Protein AF-A0A6I9NSB2-F1 (afdb_monomer_lite)

Radius of gyration: 27.46 Å; chains: 1; bounding box: 74×62×80 Å

Foldseek 3Di:
DPLDDPPWDWQDKPLHRCVVDDPLLVVVVVVVCVVVPDDIDTDTDDDQKDKFWQFADLQGSAWDWDDAAFIFTFKGFPPGSCSNSRNDGGWTFQDKPNHGCNNPGPLLVVLSQQLLHPHNDHPDPPPTDIDGLDPVSVVVVVVPPDDPPPPPDDDPPVPSPVSSVVCNVVSVVPPRDSTMMTITGDPFDKDWDKDWDQDPVRFIKIKIKIKGQDPCQQVVLVVVVVVVDDDDDDSAAADDPDQDADDSCLSGFHPKIKIKMKMKTFDDPDDPDDDDDDDPDDDDDDDDDDDDDDDPDNGHMDIDMDIDIDTDDRADSNVPDPDDDHPPVVDDPVVVVVVVVVVVVVVVVVVVVVVVVVVVVVVPD

Organism: NCBI:txid8208

Secondary structure (DSSP, 8-state):
-----TTPPEEEETTEEGGGS-HHHHHHHHHHHHHTTPPPPEEE---SEEEEEEEP-TT---EEEE-SSSEEEEEEETTSHHHHTT--TTPEEEEETTEE-TTS-HHHHHHHHHHT-S-SS-S--TT--EEESSHHHHHHHHT-SS-------------HHHHHHHHHHHHTSS---SEEEEEEE--SPEEEEEEEEE-TTS-EEEEEEEEEPPTTHHHHHHHHHHHTT-----SSB---SS-PSP-GGGGS-BT-EEEEEEEEEE--TT----SS---------------------PPPEEEEEEEEEE-PPP--GGGS--SSSGGGGGS-HHHHHHHHHHHHHHHHHHHHHHHHHHHHHTT--

Sequence (365 aa):
MAGLETGKKLFAINGDLVFLRPFSEVEILLQRCFHSRGPLRVLVSTKPRETVKIPDSADGLGFQIRGFGPSVVHAVGRGTVAAVAGLHPGQCIIKVNGINVSKESHASVIAHVTACRKYRRPTQQEAIKWVYNNSESAQEENQKPGQRAEESGEGFQCKVEEVMDKFNTIAIIDGKKDHVSLTVDNVQLEYGVMYEYDSTAGIKCHVLEKMVEPKGFFSLTAKFARVLKNRAWPTFKQAKAKVSPLHSSDFCPTNCHINVMEVSYPKTSGCLGSAFGVQLDSRKSTLERGGRAEQGKMTPQVKVQHSILSMAAPSGHSLGRTEGHGLRFLLREEDLLTLDNYQKLLNKLSAGVKEMETHGGHIHE

pLDDT: mean 70.91, std 18.7, range [25.59, 94.75]

InterPro domains:
  IPR001478 PDZ domain [PS50106] (51-110)
  IPR001478 PDZ domain [SM00228] (59-131)
  IPR036034 PDZ superfamily [G3DSA:2.30.42.10] (41-121)
  IPR036034 PDZ superfamily [SSF50156] (51-117)
  IPR041489 PDZ domain 6 [PF17820] (72-106)
  IPR051832 Regulators of mTOR signaling and Rac activation [PTHR22829] (1-230)

Structure (mmCIF, N/CA/C/O backbone):
data_AF-A0A6I9NSB2-F1
#
_entry.id   AF-A0A6I9NSB2-F1
#
loop_
_atom_site.group_PDB
_atom_site.id
_atom_site.type_symbol
_atom_site.label_atom_id
_atom_site.label_alt_id
_atom_site.label_comp_id
_atom_site.label_asym_id
_atom_site.label_entity_id
_atom_site.label_seq_id
_atom_site.pdbx_PDB_ins_code
_atom_site.Cartn_x
_atom_site.Cartn_y
_atom_site.Cartn_z
_atom_site.occupancy
_atom_site.B_iso_or_equiv
_atom_site.auth_seq_id
_atom_site.auth_comp_id
_atom_site.auth_asym_id
_atom_site.auth_atom_id
_atom_site.pdbx_PDB_model_num
ATOM 1 N N . MET A 1 1 ? -7.119 0.966 -10.700 1.00 65.94 1 MET A N 1
ATOM 2 C CA . MET A 1 1 ? -7.207 -0.401 -10.148 1.00 65.94 1 MET A CA 1
ATOM 3 C C . MET A 1 1 ? -6.703 -0.294 -8.719 1.00 65.94 1 MET A C 1
ATOM 5 O O . MET A 1 1 ? -5.764 0.462 -8.526 1.00 65.94 1 MET A O 1
ATOM 9 N N . ALA A 1 2 ? -7.362 -0.921 -7.743 1.00 73.69 2 ALA A N 1
ATOM 10 C CA . ALA A 1 2 ? -7.055 -0.728 -6.317 1.00 73.69 2 ALA A CA 1
ATOM 11 C C . ALA A 1 2 ? -5.993 -1.701 -5.763 1.00 73.69 2 ALA A C 1
ATOM 13 O O . ALA A 1 2 ? -5.680 -1.637 -4.583 1.00 73.69 2 ALA A O 1
ATOM 14 N N . GLY A 1 3 ? -5.462 -2.591 -6.609 1.00 77.50 3 GLY A N 1
ATOM 15 C CA . GLY A 1 3 ? -4.390 -3.517 -6.245 1.00 77.50 3 GLY A CA 1
ATOM 16 C C . GLY A 1 3 ? -4.811 -4.703 -5.372 1.00 77.50 3 GLY A C 1
ATOM 17 O O . GLY A 1 3 ? -4.011 -5.210 -4.599 1.00 77.50 3 GLY A O 1
ATOM 18 N N . LEU A 1 4 ? -6.072 -5.138 -5.463 1.00 85.44 4 LEU A N 1
ATOM 19 C CA . LEU A 1 4 ? -6.562 -6.294 -4.712 1.00 85.44 4 LEU A CA 1
ATOM 20 C C . LEU A 1 4 ? -6.083 -7.605 -5.355 1.00 85.44 4 LEU A C 1
ATOM 22 O O . LEU A 1 4 ? -6.316 -7.825 -6.543 1.00 85.44 4 LEU A O 1
ATOM 26 N N . GLU A 1 5 ? -5.470 -8.477 -4.557 1.00 83.62 5 GLU A N 1
ATOM 27 C CA . GLU A 1 5 ? -4.923 -9.766 -4.993 1.00 83.62 5 GLU A CA 1
ATOM 28 C C . GLU A 1 5 ? -5.677 -10.944 -4.369 1.00 83.62 5 GLU A C 1
ATOM 30 O O . GLU A 1 5 ? -6.113 -10.898 -3.215 1.00 83.62 5 GLU A O 1
ATOM 35 N N . THR A 1 6 ? -5.797 -12.034 -5.125 1.00 85.94 6 THR A N 1
ATOM 36 C CA . THR A 1 6 ? -6.399 -13.281 -4.644 1.00 85.94 6 THR A CA 1
ATOM 37 C C . THR A 1 6 ? -5.559 -13.901 -3.529 1.00 85.94 6 THR A C 1
ATOM 39 O O . THR A 1 6 ? -4.333 -13.941 -3.612 1.00 85.94 6 THR A O 1
ATOM 42 N N . GLY A 1 7 ? -6.218 -14.425 -2.494 1.00 87.19 7 GLY A N 1
ATOM 43 C CA . GLY A 1 7 ? -5.556 -15.108 -1.376 1.00 87.19 7 GLY A CA 1
ATOM 44 C C . GLY A 1 7 ? -5.064 -14.190 -0.250 1.00 87.19 7 GLY A C 1
ATOM 45 O O . GLY A 1 7 ? -4.570 -14.690 0.759 1.00 87.19 7 GLY A O 1
ATOM 46 N N . LYS A 1 8 ? -5.217 -12.864 -0.364 1.00 89.75 8 LYS A N 1
ATOM 47 C CA . LYS A 1 8 ? -4.939 -11.942 0.750 1.00 89.75 8 LYS A CA 1
ATOM 48 C C . LYS A 1 8 ? -6.100 -11.948 1.750 1.00 89.75 8 LYS A C 1
ATOM 50 O O . LYS A 1 8 ? -7.269 -11.930 1.366 1.00 89.75 8 LYS A O 1
ATOM 55 N N . LYS A 1 9 ? -5.779 -11.930 3.048 1.00 91.50 9 LYS A N 1
ATOM 56 C CA . LYS A 1 9 ? -6.782 -11.829 4.120 1.00 91.50 9 LYS A CA 1
ATOM 57 C C . LYS A 1 9 ? -7.382 -10.421 4.151 1.00 91.50 9 LYS A C 1
ATOM 59 O O . LYS A 1 9 ? -6.640 -9.442 4.182 1.00 91.50 9 LYS A O 1
ATOM 64 N N . LEU A 1 10 ? -8.708 -10.330 4.182 1.00 91.81 10 LEU A N 1
ATOM 65 C CA . LEU A 1 10 ? -9.449 -9.080 4.333 1.00 91.81 10 LEU A CA 1
ATOM 66 C C . LEU A 1 10 ? -9.685 -8.789 5.821 1.00 91.81 10 LEU A C 1
ATOM 68 O O . LEU A 1 10 ? -10.213 -9.636 6.539 1.00 91.81 10 LEU A O 1
ATOM 72 N N . PHE A 1 11 ? -9.295 -7.602 6.279 1.00 91.00 11 PHE A N 1
ATOM 73 C CA . PHE A 1 11 ? -9.484 -7.160 7.661 1.00 91.00 11 PHE A CA 1
ATOM 74 C C . PHE A 1 11 ? -10.701 -6.260 7.811 1.00 91.00 11 PHE A C 1
ATOM 76 O O . PHE A 1 11 ? -11.512 -6.484 8.707 1.00 91.00 11 PHE A O 1
ATOM 83 N N . ALA A 1 12 ? -10.849 -5.262 6.936 1.00 89.25 12 ALA A N 1
ATOM 84 C CA . ALA A 1 12 ? -11.937 -4.304 7.055 1.00 89.25 12 ALA A CA 1
ATOM 85 C C . ALA A 1 12 ? -12.550 -3.892 5.718 1.00 89.25 12 ALA A C 1
ATOM 87 O O . ALA A 1 12 ? -11.848 -3.811 4.710 1.00 89.25 12 ALA A O 1
ATOM 88 N N . ILE A 1 13 ? -13.849 -3.583 5.736 1.00 90.00 13 ILE A N 1
ATOM 89 C CA . ILE A 1 13 ? -14.589 -2.964 4.628 1.00 90.00 13 ILE A CA 1
ATOM 90 C C . ILE A 1 13 ? -15.248 -1.686 5.147 1.00 90.00 13 ILE A C 1
ATOM 92 O O . ILE A 1 13 ? -16.054 -1.741 6.066 1.00 90.00 13 ILE A O 1
ATOM 96 N N . ASN A 1 14 ? -14.931 -0.525 4.573 1.00 85.88 14 ASN A N 1
ATOM 97 C CA . ASN A 1 14 ? -15.483 0.775 4.976 1.00 85.88 14 ASN A CA 1
ATOM 98 C C . ASN A 1 14 ? -15.401 1.019 6.502 1.00 85.88 14 ASN A C 1
ATOM 100 O O . ASN A 1 14 ? -16.334 1.545 7.113 1.00 85.88 14 ASN A O 1
ATOM 104 N N . GLY A 1 15 ? -14.300 0.576 7.121 1.00 79.38 15 GLY A N 1
ATOM 105 C CA . GLY A 1 15 ? -14.064 0.642 8.569 1.00 79.38 15 GLY A CA 1
ATOM 106 C C . GLY A 1 15 ? -14.811 -0.407 9.408 1.00 79.38 15 GLY A C 1
ATOM 107 O O . GLY A 1 15 ? -14.738 -0.358 10.626 1.00 79.38 15 GLY A O 1
ATOM 108 N N . ASP A 1 16 ? -15.578 -1.334 8.812 1.00 83.56 16 ASP A N 1
ATOM 109 C CA . ASP A 1 16 ? -16.100 -2.516 9.527 1.00 83.56 16 ASP A CA 1
ATOM 110 C C . ASP A 1 16 ? -15.019 -3.586 9.604 1.00 83.56 16 ASP A C 1
ATOM 112 O O . ASP A 1 16 ? -14.551 -4.027 8.557 1.00 83.56 16 ASP A O 1
ATOM 116 N N . LEU A 1 17 ? -14.683 -4.055 10.807 1.00 87.75 17 LEU A N 1
ATOM 117 C CA . LEU A 1 17 ? -13.787 -5.196 11.014 1.00 87.75 17 LEU A CA 1
ATOM 118 C C . LEU A 1 17 ? -14.492 -6.501 10.626 1.00 87.75 17 LEU A C 1
ATOM 120 O O . LEU A 1 17 ? -15.171 -7.137 11.428 1.00 87.75 17 LEU A O 1
ATOM 124 N N . VAL A 1 18 ? -14.352 -6.900 9.365 1.00 90.12 18 VAL A N 1
ATOM 125 C CA . VAL A 1 18 ? -15.067 -8.054 8.805 1.00 90.12 18 VAL A CA 1
ATOM 126 C C . VAL A 1 18 ? -14.468 -9.393 9.214 1.00 90.12 18 VAL A C 1
ATOM 128 O O . VAL A 1 18 ? -15.167 -10.397 9.184 1.00 90.12 18 VAL A O 1
ATOM 131 N N . PHE A 1 19 ? -13.206 -9.427 9.652 1.00 89.31 19 PHE A N 1
ATOM 132 C CA . PHE A 1 19 ? -12.571 -10.672 10.100 1.00 89.31 19 PHE A CA 1
ATOM 133 C C . PHE A 1 19 ? -13.103 -11.194 11.446 1.00 89.31 19 PHE A C 1
ATOM 135 O O . PHE A 1 19 ? -12.819 -12.335 11.801 1.00 89.31 19 PHE A O 1
ATOM 142 N N . LEU A 1 20 ? -13.851 -10.364 12.180 1.00 87.19 20 LEU A N 1
ATOM 143 C CA . LEU A 1 20 ? -14.550 -10.730 13.414 1.00 87.19 20 LEU A CA 1
ATOM 144 C C . LEU A 1 20 ? -15.992 -11.189 13.163 1.00 87.19 20 LEU A C 1
ATOM 146 O O . LEU A 1 20 ? -16.693 -11.561 14.101 1.00 87.19 20 LEU A O 1
ATOM 150 N N . ARG A 1 21 ? -16.466 -11.112 11.914 1.00 87.38 21 ARG A N 1
ATOM 151 C CA . ARG A 1 21 ? -17.853 -11.400 11.555 1.00 87.38 21 ARG A CA 1
ATOM 152 C C . ARG A 1 21 ? -17.981 -12.755 10.862 1.00 87.38 21 ARG A C 1
ATOM 154 O O . ARG A 1 21 ? -17.067 -13.164 10.143 1.00 87.38 21 ARG A O 1
ATOM 161 N N . PRO A 1 22 ? -19.131 -13.432 11.010 1.00 89.94 22 PRO A N 1
ATOM 162 C CA . PRO A 1 22 ? -19.459 -14.591 10.194 1.00 89.94 22 PRO A CA 1
ATOM 163 C C . PRO A 1 22 ? -19.469 -14.236 8.705 1.00 89.94 22 PRO A C 1
ATOM 165 O O . PRO A 1 22 ? -19.875 -13.139 8.319 1.00 89.94 22 PRO A O 1
ATOM 168 N N . PHE A 1 23 ? -19.090 -15.195 7.861 1.00 89.88 23 PHE A N 1
ATOM 169 C CA . PHE A 1 23 ? -19.040 -15.011 6.408 1.00 89.88 23 PHE A CA 1
ATOM 170 C C . PHE A 1 23 ? -20.370 -14.508 5.820 1.00 89.88 23 PHE A C 1
ATOM 172 O O . PHE A 1 23 ? -20.373 -13.577 5.018 1.00 89.88 23 PHE A O 1
ATOM 179 N N . SER A 1 24 ? -21.498 -15.043 6.295 1.00 91.50 24 SER A N 1
ATOM 180 C CA . SER A 1 24 ? -22.843 -14.640 5.861 1.00 91.50 24 SER A CA 1
ATOM 181 C C . SER A 1 24 ? -23.139 -13.154 6.098 1.00 91.50 24 SER A C 1
ATOM 183 O O . SER A 1 24 ? -23.753 -12.500 5.256 1.00 91.50 24 SER A O 1
ATOM 185 N N . GLU A 1 25 ? -22.674 -12.577 7.211 1.00 89.94 25 GLU A N 1
ATOM 186 C CA . GLU A 1 25 ? -22.821 -11.139 7.470 1.00 89.94 25 GLU A CA 1
ATOM 187 C C . GLU A 1 25 ? -21.947 -10.296 6.537 1.00 89.94 25 GLU A C 1
ATOM 189 O O . GLU A 1 25 ? -22.359 -9.217 6.104 1.00 89.94 25 GLU A O 1
ATOM 194 N N . VAL A 1 26 ? -20.744 -10.779 6.217 1.00 90.44 26 VAL A N 1
ATOM 195 C CA . VAL A 1 26 ? -19.818 -10.086 5.313 1.00 90.44 26 VAL A CA 1
ATOM 196 C C . VAL A 1 26 ? -20.379 -10.040 3.890 1.00 90.44 26 VAL A C 1
ATOM 198 O O . VAL A 1 26 ? -20.278 -9.002 3.235 1.00 90.44 26 VAL A O 1
ATOM 201 N N . GLU A 1 27 ? -21.031 -11.108 3.423 1.00 90.56 27 GLU A N 1
ATOM 202 C CA . GLU A 1 27 ? -21.724 -11.119 2.128 1.00 90.56 27 GLU A CA 1
ATOM 203 C C . GLU A 1 27 ? -22.848 -10.079 2.072 1.00 90.56 27 GLU A C 1
ATOM 205 O O . GLU A 1 27 ? -22.932 -9.304 1.117 1.00 90.56 27 GLU A O 1
ATOM 210 N N . ILE A 1 28 ? -23.671 -10.000 3.121 1.00 89.56 28 ILE A N 1
ATOM 211 C CA . ILE A 1 28 ? -24.746 -9.004 3.226 1.00 89.56 28 ILE A CA 1
ATOM 212 C C . ILE A 1 28 ? -24.169 -7.580 3.234 1.00 89.56 28 ILE A C 1
ATOM 214 O O . ILE A 1 28 ? -24.694 -6.695 2.550 1.00 89.56 28 ILE A O 1
ATOM 218 N N . LEU A 1 29 ? -23.070 -7.349 3.960 1.00 87.56 29 LEU A N 1
ATOM 219 C CA . LEU A 1 29 ? -22.374 -6.061 3.984 1.00 87.56 29 LEU A CA 1
ATOM 220 C C . LEU A 1 29 ? -21.876 -5.667 2.587 1.00 87.56 29 LEU A C 1
ATOM 222 O O . LEU A 1 29 ? -22.110 -4.540 2.149 1.00 87.56 29 LEU A O 1
ATOM 226 N N . LEU A 1 30 ? -21.231 -6.592 1.872 1.00 89.62 30 LEU A N 1
ATOM 227 C CA . LEU A 1 30 ? -20.740 -6.370 0.512 1.00 89.62 30 LEU A CA 1
ATOM 228 C C . LEU A 1 30 ? -21.877 -6.051 -0.458 1.00 89.62 30 LEU A C 1
ATOM 230 O O . LEU A 1 30 ? -21.783 -5.073 -1.203 1.00 89.62 30 LEU A O 1
ATOM 234 N N . GLN A 1 31 ? -22.969 -6.816 -0.404 1.00 88.75 31 GLN A N 1
ATOM 235 C CA . GLN A 1 31 ? -24.166 -6.542 -1.195 1.00 88.75 31 GLN A CA 1
ATOM 236 C C . GLN A 1 31 ? -24.691 -5.138 -0.896 1.00 88.75 31 GLN A C 1
ATOM 238 O O . GLN A 1 31 ? -24.911 -4.347 -1.811 1.00 88.75 31 GLN A O 1
ATOM 243 N N . ARG A 1 32 ? -24.827 -4.756 0.375 1.00 86.25 32 ARG A N 1
ATOM 244 C CA . ARG A 1 32 ? -25.287 -3.413 0.750 1.00 86.25 32 ARG A CA 1
ATOM 245 C C . ARG A 1 32 ? -24.356 -2.306 0.243 1.00 86.25 32 ARG A C 1
ATOM 247 O O . ARG A 1 32 ? -24.846 -1.290 -0.249 1.00 86.25 32 ARG A O 1
ATOM 254 N N . CYS A 1 33 ? -23.038 -2.490 0.338 1.00 86.94 33 CYS A N 1
ATOM 255 C CA . CYS A 1 33 ? -22.059 -1.546 -0.207 1.00 86.94 33 CYS A CA 1
ATOM 256 C C . CYS A 1 33 ? -22.151 -1.424 -1.735 1.00 86.94 33 CYS A C 1
ATOM 258 O O . CYS A 1 33 ? -21.959 -0.336 -2.272 1.00 86.94 33 CYS A O 1
ATOM 260 N N . PHE A 1 34 ? -22.478 -2.512 -2.433 1.00 86.19 34 PHE A N 1
ATOM 261 C CA . PHE A 1 34 ? -22.694 -2.489 -3.877 1.00 86.19 34 PHE A CA 1
ATOM 262 C C . PHE A 1 34 ? -23.944 -1.677 -4.248 1.00 86.19 34 PHE A C 1
ATOM 264 O O . PHE A 1 34 ? -23.895 -0.812 -5.124 1.00 86.19 34 PHE A O 1
ATOM 271 N N . HIS A 1 35 ? -25.049 -1.883 -3.525 1.00 87.19 35 HIS A N 1
ATOM 272 C CA . HIS A 1 35 ? -26.302 -1.158 -3.759 1.00 87.19 35 HIS A CA 1
ATOM 273 C C . HIS A 1 35 ? -26.214 0.332 -3.401 1.00 87.19 35 HIS A C 1
ATOM 275 O O . HIS A 1 35 ? -26.871 1.150 -4.043 1.00 87.19 35 HIS A O 1
ATOM 281 N N . SER A 1 36 ? -25.390 0.711 -2.418 1.00 82.94 36 SER A N 1
ATOM 282 C CA . SER A 1 36 ? -25.238 2.114 -2.011 1.00 82.94 36 SER A CA 1
ATOM 283 C C . SER A 1 36 ? -24.439 2.972 -2.999 1.00 82.94 36 SER A C 1
ATOM 285 O O . SER A 1 36 ? -24.409 4.191 -2.840 1.00 82.94 36 SER A O 1
ATOM 287 N N . ARG A 1 37 ? -23.794 2.366 -4.011 1.00 79.44 37 ARG A N 1
ATOM 288 C CA . ARG A 1 37 ? -22.947 3.036 -5.025 1.00 79.44 37 ARG A CA 1
ATOM 289 C C . ARG A 1 37 ? -21.831 3.922 -4.443 1.00 79.44 37 ARG A C 1
ATOM 291 O O . ARG A 1 37 ? -21.297 4.785 -5.138 1.00 79.44 37 ARG A O 1
ATOM 298 N N . GLY A 1 38 ? -21.471 3.719 -3.177 1.00 81.25 38 GLY A N 1
ATOM 299 C CA . GLY A 1 38 ? -20.387 4.441 -2.517 1.00 81.25 38 GLY A CA 1
ATOM 300 C C . GLY A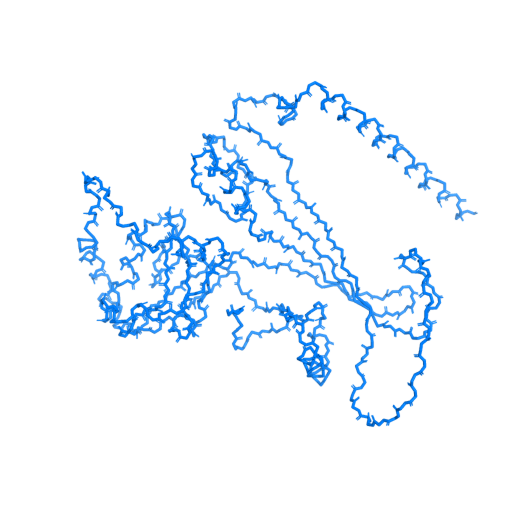 1 38 ? -19.005 3.869 -2.856 1.00 81.25 38 GLY A C 1
ATOM 301 O O . GLY A 1 38 ? -18.897 2.737 -3.334 1.00 81.25 38 GLY A O 1
ATOM 302 N N . PRO A 1 39 ? -17.918 4.616 -2.589 1.00 85.31 39 PRO A N 1
ATOM 303 C CA . PRO A 1 39 ? -16.569 4.079 -2.712 1.00 85.31 39 PRO A CA 1
ATOM 304 C C . PRO A 1 39 ? -16.343 2.959 -1.689 1.00 85.31 39 PRO A C 1
ATOM 306 O O . PRO A 1 39 ? -16.655 3.115 -0.508 1.00 85.31 39 PRO A O 1
ATOM 309 N N . LEU A 1 40 ? -15.757 1.849 -2.137 1.00 87.88 40 LEU A N 1
ATOM 310 C CA . LEU A 1 40 ? -15.376 0.736 -1.272 1.00 87.88 40 LEU A CA 1
ATOM 311 C C . LEU A 1 40 ? -13.932 0.923 -0.792 1.00 87.88 40 LEU A C 1
ATOM 313 O O . LEU A 1 40 ? -12.998 0.931 -1.594 1.00 87.88 40 LEU A O 1
ATOM 317 N N . ARG A 1 41 ? -13.747 1.068 0.519 1.00 87.81 41 ARG A N 1
ATOM 318 C CA . ARG A 1 41 ? -12.438 1.087 1.179 1.00 87.81 41 ARG A CA 1
ATOM 319 C C . ARG A 1 41 ? -12.198 -0.275 1.805 1.00 87.81 41 ARG A C 1
ATOM 321 O O . ARG A 1 41 ? -13.032 -0.737 2.576 1.00 87.81 41 ARG A O 1
ATOM 328 N N . VAL A 1 42 ? -11.078 -0.909 1.487 1.00 90.94 42 VAL A N 1
ATOM 329 C CA . VAL A 1 42 ? -10.732 -2.230 2.019 1.00 90.94 42 VAL A CA 1
ATOM 330 C C . VAL A 1 42 ? -9.361 -2.195 2.670 1.00 90.94 42 VAL A C 1
ATOM 332 O O . VAL A 1 42 ? -8.441 -1.584 2.132 1.00 90.94 42 VAL A O 1
ATOM 335 N N . LEU A 1 43 ? -9.235 -2.858 3.818 1.00 89.62 43 LEU A N 1
ATOM 336 C CA . LEU A 1 43 ? -7.956 -3.107 4.474 1.00 89.62 43 LEU A CA 1
ATOM 337 C C . LEU A 1 43 ? -7.616 -4.585 4.308 1.00 89.62 43 LEU A C 1
ATOM 339 O O . LEU A 1 43 ? -8.373 -5.445 4.759 1.00 89.62 43 LEU A O 1
ATOM 343 N N . VAL A 1 44 ? -6.493 -4.876 3.659 1.00 92.12 44 VAL A N 1
ATOM 344 C CA . VAL A 1 44 ? -6.050 -6.239 3.343 1.00 92.12 44 VAL A CA 1
ATOM 345 C C . VAL A 1 44 ? -4.666 -6.510 3.910 1.00 92.12 44 VAL A C 1
ATOM 347 O O . VAL A 1 44 ? -3.877 -5.596 4.136 1.00 92.12 44 VAL A O 1
ATOM 350 N N . SER A 1 45 ? -4.373 -7.783 4.149 1.00 91.38 45 SER A N 1
ATOM 351 C CA . SER A 1 45 ? -3.057 -8.224 4.590 1.00 91.38 45 SER A CA 1
ATOM 352 C C . SER A 1 45 ? -2.031 -8.053 3.479 1.00 91.38 45 SER A C 1
ATOM 354 O O . SER A 1 45 ? -2.115 -8.716 2.447 1.00 91.38 45 SER A O 1
ATOM 356 N N . THR A 1 46 ? -1.040 -7.202 3.730 1.00 90.38 46 THR A N 1
ATOM 357 C CA . THR A 1 46 ? 0.058 -6.914 2.805 1.00 90.38 46 THR A CA 1
ATOM 358 C C . THR A 1 46 ? 1.382 -7.010 3.554 1.00 90.38 46 THR A C 1
ATOM 360 O O . THR A 1 46 ? 1.511 -6.518 4.673 1.00 90.38 46 THR A O 1
ATOM 363 N N . LYS A 1 47 ? 2.376 -7.672 2.954 1.00 90.38 47 LYS A N 1
ATOM 364 C CA . LYS A 1 47 ? 3.711 -7.804 3.551 1.00 90.38 47 LYS A CA 1
ATOM 365 C C . LYS A 1 47 ? 4.538 -6.540 3.273 1.00 90.38 47 LYS A C 1
ATOM 367 O O . LYS A 1 47 ? 4.435 -6.012 2.168 1.00 90.38 47 LYS A O 1
ATOM 372 N N . PRO A 1 48 ? 5.418 -6.101 4.194 1.00 89.81 48 PRO A N 1
ATOM 373 C CA . PRO A 1 48 ? 6.359 -4.998 3.950 1.00 89.81 48 PRO A CA 1
ATOM 374 C C . PRO A 1 48 ? 7.220 -5.184 2.709 1.00 89.81 48 PRO A C 1
ATOM 376 O O . PRO A 1 48 ? 7.444 -4.239 1.963 1.00 89.81 48 PRO A O 1
ATOM 379 N N . ARG A 1 49 ? 7.647 -6.422 2.468 1.00 92.56 49 ARG A N 1
ATOM 380 C CA . ARG A 1 49 ? 8.460 -6.808 1.324 1.00 92.56 49 ARG A CA 1
ATOM 381 C C . ARG A 1 49 ? 7.868 -8.043 0.675 1.00 92.56 49 ARG A C 1
ATOM 383 O O . ARG A 1 49 ? 7.564 -9.020 1.364 1.00 92.56 49 ARG A O 1
ATOM 390 N N . GLU A 1 50 ? 7.755 -8.025 -0.643 1.00 92.56 50 GLU A N 1
ATOM 391 C CA . GLU A 1 50 ? 7.301 -9.177 -1.415 1.00 92.56 50 GLU A CA 1
ATOM 392 C C . GLU A 1 50 ? 8.087 -9.332 -2.714 1.00 92.56 50 GLU A C 1
ATOM 394 O O . GLU A 1 50 ? 8.772 -8.417 -3.167 1.00 92.56 50 GLU A O 1
ATOM 399 N N . THR A 1 51 ? 8.070 -10.545 -3.267 1.00 93.81 51 THR A N 1
ATOM 400 C CA . THR A 1 51 ? 8.732 -10.847 -4.539 1.00 93.81 51 THR A CA 1
ATOM 401 C C . THR A 1 51 ? 7.679 -11.161 -5.583 1.00 93.81 51 THR A C 1
ATOM 403 O O . THR A 1 51 ? 6.970 -12.159 -5.471 1.00 93.81 51 THR A O 1
ATOM 406 N N . VAL A 1 52 ? 7.607 -10.301 -6.590 1.00 93.62 52 VAL A N 1
ATOM 407 C CA . VAL A 1 52 ? 6.690 -10.374 -7.721 1.00 93.62 52 VAL A CA 1
ATOM 408 C C . VAL A 1 52 ? 7.416 -11.033 -8.889 1.00 93.62 52 VAL A C 1
ATOM 410 O O . VAL A 1 52 ? 8.475 -10.567 -9.310 1.00 93.62 52 VAL A O 1
ATOM 413 N N . LYS A 1 53 ? 6.862 -12.125 -9.418 1.00 93.31 53 LYS A N 1
ATOM 414 C CA . LYS A 1 53 ? 7.399 -12.818 -10.598 1.00 93.31 53 LYS A CA 1
ATOM 415 C C . LYS A 1 53 ? 6.562 -12.445 -11.813 1.00 93.31 53 LYS A C 1
ATOM 417 O O . LYS A 1 53 ? 5.425 -12.885 -11.936 1.00 93.31 53 LYS A O 1
ATOM 422 N N . ILE A 1 54 ? 7.123 -11.624 -12.690 1.00 92.81 54 ILE A N 1
ATOM 423 C CA . ILE A 1 54 ? 6.450 -11.117 -13.884 1.00 92.81 54 ILE A CA 1
ATOM 424 C C . ILE A 1 54 ? 6.852 -12.001 -15.065 1.00 92.81 54 ILE A C 1
ATOM 426 O O . ILE A 1 54 ? 8.039 -12.019 -15.396 1.00 92.81 54 ILE A O 1
ATOM 430 N N . PRO A 1 55 ? 5.925 -12.731 -15.704 1.00 90.00 55 PRO A N 1
ATOM 431 C CA . PRO A 1 55 ? 6.263 -13.540 -16.869 1.00 90.00 55 PRO A CA 1
ATOM 432 C C . PRO A 1 55 ? 6.733 -12.642 -18.018 1.00 90.00 55 PRO A C 1
ATOM 434 O O . PRO A 1 55 ? 6.234 -11.528 -18.199 1.00 90.00 55 PRO A O 1
ATOM 437 N N . ASP A 1 56 ? 7.712 -13.113 -18.787 1.00 85.88 56 ASP A N 1
ATOM 438 C CA . ASP A 1 56 ? 8.173 -12.380 -19.960 1.00 85.88 56 ASP A CA 1
ATOM 439 C C . ASP A 1 56 ? 7.118 -12.436 -21.074 1.00 85.88 56 ASP A C 1
ATOM 441 O O . ASP A 1 56 ? 6.482 -13.463 -21.308 1.00 85.88 56 ASP A O 1
ATOM 445 N N . SER A 1 57 ? 6.934 -11.315 -21.765 1.00 84.88 57 SER A N 1
ATOM 446 C CA . SER A 1 57 ? 5.915 -11.144 -22.802 1.00 84.88 57 SER A CA 1
ATOM 447 C C . SER A 1 57 ? 6.473 -10.374 -23.996 1.00 84.88 57 SER A C 1
ATOM 449 O O . SER A 1 57 ? 7.283 -9.453 -23.829 1.00 84.88 57 SER A O 1
ATOM 451 N N . ALA A 1 58 ? 6.007 -10.730 -25.196 1.00 80.75 58 ALA A N 1
ATOM 452 C CA . ALA A 1 58 ? 6.333 -10.033 -26.440 1.00 80.75 58 ALA A CA 1
ATOM 453 C C . ALA A 1 58 ? 5.855 -8.572 -26.424 1.00 80.75 58 ALA A C 1
ATOM 455 O O . ALA A 1 58 ? 6.566 -7.681 -26.886 1.00 80.75 58 ALA A O 1
ATOM 456 N N . ASP A 1 59 ? 4.725 -8.305 -25.767 1.00 81.06 59 ASP A N 1
ATOM 457 C CA . ASP A 1 59 ? 4.138 -6.965 -25.646 1.00 81.06 59 ASP A CA 1
ATOM 458 C C . ASP A 1 59 ? 4.835 -6.092 -24.587 1.00 81.06 59 ASP A C 1
ATOM 460 O O . ASP A 1 59 ? 4.483 -4.932 -24.371 1.00 81.06 59 ASP A O 1
ATOM 464 N N . GLY A 1 60 ? 5.866 -6.627 -23.926 1.00 84.69 60 GLY A N 1
ATOM 465 C CA . GLY A 1 60 ? 6.550 -5.970 -22.820 1.00 84.69 60 GLY A CA 1
ATOM 466 C C . GLY A 1 60 ? 6.006 -6.370 -21.454 1.00 84.69 60 GLY A C 1
ATOM 467 O O . GLY A 1 60 ? 4.978 -7.023 -21.317 1.00 84.69 60 GLY A O 1
ATOM 468 N N . LEU A 1 61 ? 6.712 -5.943 -20.405 1.00 88.06 61 LEU A N 1
ATOM 469 C CA . LEU A 1 61 ? 6.318 -6.250 -19.028 1.00 88.06 61 LEU A CA 1
ATOM 470 C C . LEU A 1 61 ? 5.150 -5.374 -18.537 1.00 88.06 61 LEU A C 1
ATOM 472 O O . LEU A 1 61 ? 4.456 -5.739 -17.594 1.00 88.06 61 LEU A O 1
ATOM 476 N N . GLY A 1 62 ? 4.914 -4.221 -19.172 1.00 89.75 62 GLY A N 1
ATOM 477 C CA . GLY A 1 62 ? 3.753 -3.374 -18.890 1.00 89.75 62 GLY A CA 1
ATOM 478 C C . GLY A 1 62 ? 3.829 -2.565 -17.592 1.00 89.75 62 GLY A C 1
ATOM 479 O O . GLY A 1 62 ? 2.795 -2.324 -16.968 1.00 89.75 62 GLY A O 1
ATOM 480 N N . PHE A 1 63 ? 5.027 -2.141 -17.188 1.00 92.56 63 PHE A N 1
ATOM 481 C CA . PHE A 1 63 ? 5.257 -1.199 -16.089 1.00 92.56 63 PHE A CA 1
ATOM 482 C C . PHE A 1 63 ? 6.364 -0.198 -16.445 1.00 92.56 63 PHE A C 1
ATOM 484 O O . PHE A 1 63 ? 7.190 -0.459 -17.320 1.00 92.56 63 PHE A O 1
ATOM 491 N N . GLN A 1 64 ? 6.378 0.946 -15.765 1.00 90.38 64 GLN A N 1
ATOM 492 C CA . GLN A 1 64 ? 7.397 1.985 -15.901 1.00 90.38 64 GLN A CA 1
ATOM 493 C C . GLN A 1 64 ? 8.155 2.147 -14.585 1.00 90.38 64 GLN A C 1
ATOM 495 O O . GLN A 1 64 ? 7.552 2.138 -13.511 1.00 90.38 64 GLN A O 1
ATOM 500 N N . ILE A 1 65 ? 9.469 2.347 -14.668 1.00 89.06 65 ILE A N 1
ATOM 501 C CA . ILE A 1 65 ? 10.335 2.617 -13.516 1.00 89.06 65 ILE A CA 1
ATOM 502 C C . ILE A 1 65 ? 10.738 4.093 -13.549 1.00 89.06 65 ILE A C 1
ATOM 504 O O . ILE A 1 65 ? 11.004 4.640 -14.616 1.00 89.06 65 ILE A O 1
ATOM 508 N N . ARG A 1 66 ? 10.821 4.740 -12.387 1.00 85.81 66 ARG A N 1
ATOM 509 C CA . ARG A 1 66 ? 11.483 6.045 -12.211 1.00 85.81 66 ARG A CA 1
ATOM 510 C C . ARG A 1 66 ? 12.369 6.016 -10.964 1.00 85.81 66 ARG A C 1
ATOM 512 O O . ARG A 1 66 ? 12.328 5.061 -10.198 1.00 85.81 66 ARG A O 1
ATOM 519 N N . GLY A 1 67 ? 13.145 7.074 -10.750 1.00 76.62 67 GLY A N 1
ATOM 520 C CA . GLY A 1 67 ? 13.995 7.237 -9.568 1.00 76.62 67 GLY A CA 1
ATOM 521 C C . GLY A 1 67 ? 15.477 6.999 -9.855 1.00 76.62 67 GLY A C 1
ATOM 522 O O . GLY A 1 67 ? 15.840 6.288 -10.790 1.00 76.62 67 GLY A O 1
ATOM 523 N N . PHE A 1 68 ? 16.322 7.635 -9.045 1.00 70.31 68 PHE A N 1
ATOM 524 C CA . PHE A 1 68 ? 17.783 7.587 -9.131 1.00 70.31 68 PHE A CA 1
ATOM 525 C C . PHE A 1 68 ? 18.353 7.134 -7.780 1.00 70.31 68 PHE A C 1
ATOM 527 O O . PHE A 1 68 ? 18.970 7.925 -7.076 1.00 70.31 68 PHE A O 1
ATOM 534 N N . GLY A 1 69 ? 18.082 5.880 -7.401 1.00 62.28 69 GLY A N 1
ATOM 535 C CA . GLY A 1 69 ? 18.530 5.303 -6.128 1.00 62.28 69 GLY A CA 1
ATOM 536 C C . GLY A 1 69 ? 17.786 5.885 -4.913 1.00 62.28 69 GLY A C 1
ATOM 537 O O . GLY A 1 69 ? 18.248 6.869 -4.334 1.00 62.28 69 GLY A O 1
ATOM 538 N N . PRO A 1 70 ? 16.651 5.300 -4.484 1.00 78.69 70 PRO A N 1
ATOM 539 C CA . PRO A 1 70 ? 16.055 4.043 -4.947 1.00 78.69 70 PRO A CA 1
ATOM 540 C C . PRO A 1 70 ? 15.191 4.187 -6.213 1.00 78.69 70 PRO A C 1
ATOM 542 O O . PRO A 1 70 ? 14.664 5.259 -6.516 1.00 78.69 70 PRO A O 1
ATOM 545 N N . SER A 1 71 ? 15.033 3.083 -6.949 1.00 86.25 71 SER A N 1
ATOM 546 C CA . SER A 1 71 ? 14.108 2.989 -8.088 1.00 86.25 71 SER A CA 1
ATOM 547 C C . SER A 1 71 ? 12.702 2.617 -7.617 1.00 86.25 71 SER A C 1
ATOM 549 O O . SER A 1 71 ? 12.544 1.802 -6.713 1.00 86.25 71 SER A O 1
ATOM 551 N N . VAL A 1 72 ? 11.671 3.181 -8.239 1.00 88.12 72 VAL A N 1
ATOM 552 C CA . VAL A 1 72 ? 10.261 2.973 -7.882 1.00 88.12 72 VAL A CA 1
ATOM 553 C C . VAL A 1 72 ? 9.430 2.618 -9.107 1.00 88.12 72 VAL A C 1
ATOM 555 O O . VAL A 1 72 ? 9.696 3.084 -10.218 1.00 88.12 72 VAL A O 1
ATOM 558 N N . VAL A 1 73 ? 8.383 1.824 -8.896 1.00 91.19 73 VAL A N 1
ATOM 559 C CA . VAL A 1 73 ? 7.366 1.551 -9.913 1.00 91.19 73 VAL A CA 1
ATOM 560 C C . VAL A 1 73 ? 6.533 2.815 -10.096 1.00 91.19 73 VAL A C 1
ATOM 562 O O . VAL A 1 73 ? 5.769 3.212 -9.219 1.00 91.19 73 VAL A O 1
ATOM 565 N N . HIS A 1 74 ? 6.695 3.486 -11.227 1.00 87.69 74 HIS A N 1
ATOM 566 C CA . HIS A 1 74 ? 6.008 4.740 -11.506 1.00 87.69 74 HIS A CA 1
ATOM 567 C C . HIS A 1 74 ? 4.567 4.517 -11.965 1.00 87.69 74 HIS A C 1
ATOM 569 O O . HIS A 1 74 ? 3.641 5.176 -11.485 1.00 87.69 74 HIS A O 1
ATOM 575 N N . ALA A 1 75 ? 4.403 3.568 -12.885 1.00 90.31 75 ALA A N 1
ATOM 576 C CA . ALA A 1 75 ? 3.131 3.244 -13.495 1.00 90.31 75 ALA A CA 1
ATOM 577 C C . ALA A 1 75 ? 3.046 1.755 -13.803 1.00 90.31 75 ALA A C 1
ATOM 579 O O . ALA A 1 75 ? 4.050 1.118 -14.127 1.00 90.31 75 ALA A O 1
ATOM 580 N N . VAL A 1 76 ? 1.831 1.220 -13.752 1.00 92.44 76 VAL A N 1
ATOM 581 C CA . VAL A 1 76 ? 1.528 -0.151 -14.168 1.00 92.44 76 VAL A CA 1
ATOM 582 C C . VAL A 1 76 ? 0.354 -0.105 -15.139 1.00 92.44 76 VAL A C 1
ATOM 584 O O . VAL A 1 76 ? -0.653 0.563 -14.888 1.00 92.44 76 VAL A O 1
ATOM 587 N N . GLY A 1 77 ? 0.506 -0.766 -16.282 1.00 91.31 77 GLY A N 1
ATOM 588 C CA . GLY A 1 77 ? -0.515 -0.839 -17.318 1.00 91.31 77 GLY A CA 1
ATOM 589 C C . GLY A 1 77 ? -1.672 -1.736 -16.894 1.00 91.31 77 GLY A C 1
ATOM 590 O O . GLY A 1 77 ? -1.469 -2.817 -16.349 1.00 91.31 77 GLY A O 1
ATOM 591 N N . ARG A 1 78 ? -2.915 -1.316 -17.138 1.00 89.38 78 ARG A N 1
ATOM 592 C CA . ARG A 1 78 ? -4.074 -2.177 -16.861 1.00 89.38 78 ARG A CA 1
ATOM 593 C C . ARG A 1 78 ? -4.058 -3.408 -17.763 1.00 89.38 78 ARG A C 1
ATOM 595 O O . ARG A 1 78 ? -3.899 -3.273 -18.969 1.00 89.38 78 ARG A O 1
ATOM 602 N N . GLY A 1 79 ? -4.290 -4.580 -17.172 1.00 87.25 79 GLY A N 1
ATOM 603 C CA . GLY A 1 79 ? -4.387 -5.846 -17.906 1.00 87.25 79 GLY A CA 1
ATOM 604 C C . GLY A 1 79 ? -3.051 -6.393 -18.416 1.00 87.25 79 GLY A C 1
ATOM 605 O O . GLY A 1 79 ? -3.052 -7.384 -19.133 1.00 87.25 79 GLY A O 1
ATOM 606 N N . THR A 1 80 ? -1.920 -5.776 -18.059 1.00 90.75 80 THR A N 1
ATOM 607 C CA . THR A 1 80 ? -0.592 -6.266 -18.445 1.00 90.75 80 THR A CA 1
ATOM 608 C C . THR A 1 80 ? -0.118 -7.388 -17.524 1.00 90.75 80 THR A C 1
ATOM 610 O O . THR A 1 80 ? -0.631 -7.569 -16.415 1.00 90.75 80 THR A O 1
ATOM 613 N N . VAL A 1 81 ? 0.921 -8.108 -17.954 1.00 91.88 81 VAL A N 1
ATOM 614 C CA . VAL A 1 81 ? 1.548 -9.173 -17.156 1.00 91.88 81 VAL A CA 1
ATOM 615 C C . VAL A 1 81 ? 2.055 -8.681 -15.796 1.00 91.88 81 VAL A C 1
ATOM 617 O O . VAL A 1 81 ? 1.954 -9.416 -14.818 1.00 91.88 81 VAL A O 1
ATOM 620 N N . ALA A 1 82 ? 2.524 -7.432 -15.687 1.00 92.44 82 ALA A N 1
ATOM 621 C CA . ALA A 1 82 ? 2.915 -6.851 -14.402 1.00 92.44 82 ALA A CA 1
ATOM 622 C C . ALA A 1 82 ? 1.727 -6.612 -13.462 1.00 92.44 82 ALA A C 1
ATOM 624 O O . ALA A 1 82 ? 1.839 -6.895 -12.272 1.00 92.44 82 ALA A O 1
ATOM 625 N N . ALA A 1 83 ? 0.589 -6.134 -13.980 1.00 91.31 83 ALA A N 1
ATOM 626 C CA . ALA A 1 83 ? -0.609 -5.943 -13.163 1.00 91.31 83 ALA A CA 1
ATOM 627 C C . ALA A 1 83 ? -1.148 -7.278 -12.632 1.00 91.31 83 ALA A C 1
ATOM 629 O O . ALA A 1 83 ? -1.512 -7.373 -11.464 1.00 91.31 83 ALA A O 1
ATOM 630 N N . VAL A 1 84 ? -1.170 -8.314 -13.478 1.00 90.44 84 VAL A N 1
ATOM 631 C CA . VAL A 1 84 ? -1.626 -9.660 -13.094 1.00 90.44 84 VAL A CA 1
ATOM 632 C C . VAL A 1 84 ? -0.673 -10.311 -12.089 1.00 90.44 84 VAL A C 1
ATOM 634 O O . VAL A 1 84 ? -1.122 -11.015 -11.191 1.00 90.44 84 VAL A O 1
ATOM 637 N N . ALA A 1 85 ? 0.630 -10.040 -12.197 1.00 91.62 85 ALA A N 1
ATOM 638 C CA . ALA A 1 85 ? 1.628 -10.537 -11.256 1.00 91.62 85 ALA A CA 1
ATOM 639 C C . ALA A 1 85 ? 1.555 -9.880 -9.860 1.00 91.62 85 ALA A C 1
ATOM 641 O O . ALA A 1 85 ? 2.218 -10.366 -8.946 1.00 91.62 85 ALA A O 1
ATOM 642 N N . GLY A 1 86 ? 0.773 -8.807 -9.681 1.00 90.94 86 GLY A N 1
ATOM 643 C CA . GLY A 1 86 ? 0.651 -8.092 -8.404 1.00 90.94 86 GLY A CA 1
ATOM 644 C C . GLY A 1 86 ? 1.640 -6.934 -8.231 1.00 90.94 86 GLY A C 1
ATOM 645 O O . GLY A 1 86 ? 1.948 -6.536 -7.112 1.00 90.94 86 GLY A O 1
ATOM 646 N N . LEU A 1 87 ? 2.179 -6.383 -9.326 1.00 92.75 87 LEU A N 1
ATOM 647 C CA . LEU A 1 87 ? 2.981 -5.163 -9.247 1.00 92.75 87 LEU A CA 1
ATOM 648 C C . LEU A 1 87 ? 2.064 -3.939 -9.148 1.00 92.75 87 LEU A C 1
ATOM 650 O O . LEU A 1 87 ? 1.175 -3.751 -9.983 1.00 92.75 87 LEU A O 1
ATOM 654 N N . HIS A 1 88 ? 2.331 -3.060 -8.183 1.00 90.75 88 HIS A N 1
ATOM 655 C CA . HIS A 1 88 ? 1.545 -1.849 -7.948 1.00 90.75 88 HIS A CA 1
ATOM 656 C C . HIS A 1 88 ? 2.393 -0.578 -8.089 1.00 90.75 88 HIS A C 1
ATOM 658 O O . HIS A 1 88 ? 3.558 -0.550 -7.680 1.00 90.75 88 HIS A O 1
ATOM 664 N N . PRO A 1 89 ? 1.828 0.515 -8.636 1.00 89.50 89 PRO A N 1
ATOM 665 C CA . PRO A 1 89 ? 2.492 1.814 -8.642 1.00 89.50 89 PRO A CA 1
ATOM 666 C C . PRO A 1 89 ? 2.858 2.271 -7.224 1.00 89.50 89 PRO A C 1
ATOM 668 O O . PRO A 1 89 ? 2.087 2.099 -6.286 1.00 89.50 89 PRO A O 1
ATOM 671 N N . GLY A 1 90 ? 4.021 2.902 -7.076 1.00 85.44 90 GLY A N 1
ATOM 672 C CA . GLY A 1 90 ? 4.538 3.403 -5.802 1.00 85.44 90 GLY A CA 1
ATOM 673 C C . GLY A 1 90 ? 5.400 2.411 -5.021 1.00 85.44 90 GLY A C 1
ATOM 674 O O . GLY A 1 90 ? 6.068 2.828 -4.076 1.00 85.44 90 GLY A O 1
ATOM 675 N N . GLN A 1 91 ? 5.439 1.137 -5.420 1.00 89.62 91 GLN A N 1
ATOM 676 C CA . GLN A 1 91 ? 6.330 0.143 -4.824 1.00 89.62 91 GLN A CA 1
ATOM 677 C C . GLN A 1 91 ? 7.805 0.479 -5.096 1.00 89.62 91 GLN A C 1
ATOM 679 O O . GLN A 1 91 ? 8.177 0.893 -6.199 1.00 89.62 91 GLN A O 1
ATOM 684 N N . CYS A 1 92 ? 8.655 0.300 -4.086 1.00 90.75 92 CYS A N 1
ATOM 685 C CA . CYS A 1 92 ? 10.090 0.565 -4.176 1.00 90.75 92 CYS A CA 1
ATOM 686 C C . CYS A 1 92 ? 10.837 -0.704 -4.599 1.00 90.75 92 CYS A C 1
ATOM 688 O O . CYS A 1 92 ? 10.649 -1.755 -3.997 1.00 90.75 92 CYS A O 1
ATOM 690 N N . ILE A 1 93 ? 11.682 -0.631 -5.624 1.00 91.50 93 ILE A N 1
ATOM 691 C CA . ILE A 1 93 ? 12.403 -1.785 -6.168 1.00 91.50 93 ILE A CA 1
ATOM 692 C C . ILE A 1 93 ? 13.701 -1.984 -5.387 1.00 91.50 93 ILE A C 1
ATOM 694 O O . ILE A 1 93 ? 14.586 -1.128 -5.393 1.00 91.50 93 ILE A O 1
ATOM 698 N N . ILE A 1 94 ? 13.824 -3.145 -4.743 1.00 92.50 94 ILE A N 1
ATOM 699 C CA . ILE A 1 94 ? 14.975 -3.500 -3.908 1.00 92.50 94 ILE A CA 1
ATOM 700 C C . ILE A 1 94 ? 15.881 -4.499 -4.615 1.00 92.50 94 ILE A C 1
ATOM 702 O O . ILE A 1 94 ? 17.102 -4.351 -4.570 1.00 92.50 94 ILE A O 1
ATOM 706 N N . LYS A 1 95 ? 15.305 -5.519 -5.267 1.00 92.31 95 LYS A N 1
ATOM 707 C CA . LYS A 1 95 ? 16.071 -6.516 -6.026 1.00 92.31 95 LYS A CA 1
ATOM 708 C C . LYS A 1 95 ? 15.452 -6.816 -7.383 1.00 92.31 95 LYS A C 1
ATOM 710 O O . LYS A 1 95 ? 14.231 -6.861 -7.502 1.00 92.31 95 LYS A O 1
ATOM 715 N N . VAL A 1 96 ? 16.301 -7.113 -8.361 1.00 91.19 96 VAL A N 1
ATOM 716 C CA . VAL A 1 96 ? 15.920 -7.631 -9.680 1.00 91.19 96 VAL A CA 1
ATOM 717 C C . VAL A 1 96 ? 16.652 -8.948 -9.897 1.00 91.19 96 VAL A C 1
ATOM 719 O O . VAL A 1 96 ? 17.874 -9.001 -9.811 1.00 91.19 96 VAL A O 1
ATOM 722 N N . ASN A 1 97 ? 15.910 -10.031 -10.124 1.00 88.62 97 ASN A N 1
ATOM 723 C CA . ASN A 1 97 ? 16.435 -11.388 -10.308 1.00 88.62 97 ASN A CA 1
ATOM 724 C C . ASN A 1 97 ? 17.415 -11.830 -9.203 1.00 88.62 97 ASN A C 1
ATOM 726 O O . ASN A 1 97 ? 18.366 -12.560 -9.454 1.00 88.62 97 ASN A O 1
ATOM 730 N N . GLY A 1 98 ? 17.172 -11.384 -7.965 1.00 86.75 98 GLY A N 1
ATOM 731 C CA . GLY A 1 98 ? 18.009 -11.679 -6.796 1.00 86.75 98 GLY A CA 1
ATOM 732 C C . GLY A 1 98 ? 19.140 -10.675 -6.540 1.00 86.75 98 GLY A C 1
ATOM 733 O O . GLY A 1 98 ? 19.661 -10.637 -5.424 1.00 86.75 98 GLY A O 1
ATOM 734 N N . ILE A 1 99 ? 19.458 -9.808 -7.504 1.00 88.69 99 ILE A N 1
ATOM 735 C CA . ILE A 1 99 ? 20.508 -8.786 -7.400 1.00 88.69 99 ILE A CA 1
ATOM 736 C C . ILE A 1 99 ? 19.942 -7.537 -6.729 1.00 88.69 99 ILE A C 1
ATOM 738 O O . ILE A 1 99 ? 18.878 -7.056 -7.108 1.00 88.69 99 ILE A O 1
ATOM 742 N N . ASN A 1 100 ? 20.641 -7.007 -5.725 1.00 89.75 100 ASN A N 1
ATOM 743 C CA . ASN A 1 100 ? 20.244 -5.782 -5.035 1.00 89.75 100 ASN A CA 1
ATOM 744 C C . ASN A 1 100 ? 20.476 -4.554 -5.926 1.00 89.75 100 ASN A C 1
ATOM 746 O O . ASN A 1 100 ? 21.598 -4.323 -6.357 1.00 89.75 100 ASN A O 1
ATOM 750 N N . VAL A 1 101 ? 19.426 -3.760 -6.142 1.00 89.00 101 VAL A N 1
ATOM 751 C CA . VAL A 1 101 ? 19.450 -2.552 -6.983 1.00 89.00 101 VAL A CA 1
ATOM 752 C C . VAL A 1 101 ? 19.093 -1.268 -6.229 1.00 89.00 101 VAL A C 1
ATOM 754 O O . VAL A 1 101 ? 18.918 -0.208 -6.823 1.00 89.00 101 VAL A O 1
ATOM 757 N N . SER A 1 102 ? 18.975 -1.334 -4.902 1.00 83.44 102 SER A N 1
ATOM 758 C CA . SER A 1 102 ? 18.505 -0.214 -4.067 1.00 83.44 102 SER A CA 1
ATOM 759 C C . SER A 1 102 ? 19.355 1.060 -4.163 1.00 83.44 102 SER A C 1
ATOM 761 O O . SER A 1 102 ? 18.837 2.157 -3.957 1.00 83.44 102 SER A O 1
ATOM 763 N N . LYS A 1 103 ? 20.646 0.925 -4.484 1.00 83.56 103 LYS A N 1
ATOM 764 C CA . LYS A 1 103 ? 21.596 2.036 -4.671 1.00 83.56 103 LYS A CA 1
ATOM 765 C C . LYS A 1 103 ? 22.088 2.167 -6.114 1.00 83.56 103 LYS A C 1
ATOM 767 O O . LYS A 1 103 ? 22.976 2.968 -6.386 1.00 83.56 103 LYS A O 1
ATOM 772 N N . GLU A 1 104 ? 21.533 1.369 -7.017 1.00 82.69 104 GLU A N 1
ATOM 773 C CA . GLU A 1 104 ? 21.951 1.332 -8.411 1.00 82.69 104 GLU A CA 1
ATOM 774 C C . GLU A 1 104 ? 21.362 2.503 -9.201 1.00 82.69 104 GLU A C 1
ATOM 776 O O . GLU A 1 104 ? 20.312 3.064 -8.863 1.00 82.69 104 GLU A O 1
ATOM 781 N N . SER A 1 105 ? 22.050 2.875 -10.281 1.00 84.44 105 SER A N 1
ATOM 782 C CA . SER A 1 105 ? 21.564 3.902 -11.201 1.00 84.44 105 SER A CA 1
ATOM 783 C C . SER A 1 105 ? 20.324 3.421 -11.957 1.00 84.44 105 SER A C 1
ATOM 785 O O . SER A 1 105 ? 20.117 2.222 -12.150 1.00 84.44 105 SER A O 1
ATOM 787 N N . HIS A 1 106 ? 19.518 4.362 -12.454 1.00 82.25 106 HIS A N 1
ATOM 788 C CA . HIS A 1 106 ? 18.336 4.032 -13.250 1.00 82.25 106 HIS A CA 1
ATOM 789 C C . HIS A 1 106 ? 18.678 3.115 -14.439 1.00 82.25 106 HIS A C 1
ATOM 791 O O . HIS A 1 106 ? 18.019 2.100 -14.648 1.00 82.25 106 HIS A O 1
ATOM 797 N N . ALA A 1 107 ? 19.758 3.421 -15.167 1.00 85.25 107 ALA A N 1
ATOM 798 C CA . ALA A 1 107 ? 20.220 2.616 -16.297 1.00 85.25 107 ALA A CA 1
ATOM 799 C C . ALA A 1 107 ? 20.619 1.187 -15.885 1.00 85.25 107 ALA A C 1
ATOM 801 O O . ALA A 1 107 ? 20.261 0.237 -16.577 1.00 85.25 107 ALA A O 1
ATOM 802 N N . SER A 1 108 ? 21.294 1.029 -14.741 1.00 84.88 108 SER A N 1
ATOM 803 C CA . SER A 1 108 ? 21.667 -0.279 -14.178 1.00 84.88 108 SER A CA 1
ATOM 804 C C . SER A 1 108 ? 20.425 -1.119 -13.849 1.00 84.88 108 SER A C 1
ATOM 806 O O . SER A 1 108 ? 20.318 -2.274 -14.263 1.00 84.88 108 SER A O 1
ATOM 808 N N . VAL A 1 109 ? 19.411 -0.517 -13.214 1.00 86.81 109 VAL A N 1
ATOM 809 C CA . VAL A 1 109 ? 18.142 -1.207 -12.913 1.00 86.81 109 VAL A CA 1
ATOM 810 C C . VAL A 1 109 ? 17.435 -1.663 -14.192 1.00 86.81 109 VAL A C 1
ATOM 812 O O . VAL A 1 109 ? 16.987 -2.807 -14.270 1.00 86.81 109 VAL A O 1
ATOM 815 N N . ILE A 1 110 ? 17.367 -0.805 -15.216 1.00 88.00 110 ILE A N 1
ATOM 816 C CA . ILE A 1 110 ? 16.778 -1.160 -16.516 1.00 88.00 110 ILE A CA 1
ATOM 817 C C . ILE A 1 110 ? 17.563 -2.292 -17.190 1.00 88.00 110 ILE A C 1
ATOM 819 O O . ILE A 1 110 ? 16.951 -3.228 -17.714 1.00 88.00 110 ILE A O 1
ATOM 823 N N . ALA A 1 111 ? 18.897 -2.257 -17.141 1.00 85.56 111 ALA A N 1
ATOM 824 C CA . ALA A 1 111 ? 19.741 -3.324 -17.671 1.00 85.56 111 ALA A CA 1
ATOM 825 C C . ALA A 1 111 ? 19.445 -4.662 -16.974 1.00 85.56 111 ALA A C 1
ATOM 827 O O . ALA A 1 111 ? 19.191 -5.655 -17.649 1.00 85.56 111 ALA A O 1
ATOM 828 N N . HIS A 1 112 ? 19.352 -4.693 -15.641 1.00 85.94 112 HIS A N 1
ATOM 829 C CA . HIS A 1 112 ? 19.007 -5.912 -14.900 1.00 85.94 112 HIS A CA 1
ATOM 830 C C . HIS A 1 112 ? 17.615 -6.467 -15.236 1.00 85.94 112 HIS A C 1
ATOM 832 O O . HIS A 1 112 ? 17.440 -7.683 -15.324 1.00 85.94 112 HIS A O 1
ATOM 838 N N . VAL A 1 113 ? 16.623 -5.595 -15.441 1.00 87.75 113 VAL A N 1
ATOM 839 C CA . VAL A 1 113 ? 15.255 -6.002 -15.812 1.00 87.75 113 VAL A CA 1
ATOM 840 C C . VAL A 1 113 ? 15.209 -6.576 -17.229 1.00 87.75 113 VAL A C 1
ATOM 842 O O . VAL A 1 113 ? 14.437 -7.494 -17.500 1.00 87.75 113 VAL A O 1
ATOM 845 N N . THR A 1 114 ? 16.024 -6.044 -18.139 1.00 84.12 114 THR A N 1
ATOM 846 C CA . THR A 1 114 ? 16.007 -6.413 -19.562 1.00 84.12 114 THR A CA 1
ATOM 847 C C . THR A 1 114 ? 16.964 -7.549 -19.917 1.00 84.12 114 THR A C 1
ATOM 849 O O . THR A 1 114 ? 16.684 -8.277 -20.866 1.00 84.12 114 THR A O 1
ATOM 852 N N . ALA A 1 115 ? 18.033 -7.762 -19.143 1.00 79.69 115 ALA A N 1
ATOM 853 C CA . ALA A 1 115 ? 19.077 -8.753 -19.420 1.00 79.69 115 ALA A CA 1
ATOM 854 C C . ALA A 1 115 ? 18.550 -10.192 -19.559 1.00 79.69 115 ALA A C 1
ATOM 856 O O . ALA A 1 115 ? 19.063 -10.964 -20.360 1.00 79.69 115 ALA A O 1
ATOM 857 N N . CYS A 1 116 ? 17.507 -10.556 -18.807 1.00 70.75 116 CYS A N 1
ATOM 858 C CA . CYS A 1 116 ? 16.934 -11.909 -18.829 1.00 70.75 116 CYS A CA 1
ATOM 859 C C . CYS A 1 116 ? 15.728 -12.055 -19.776 1.00 70.75 116 CYS A C 1
ATOM 861 O O . CYS A 1 116 ? 15.079 -13.099 -19.776 1.00 70.75 116 CYS A O 1
ATOM 863 N N . ARG A 1 117 ? 15.389 -11.023 -20.560 1.00 77.88 117 ARG A N 1
ATOM 864 C CA . ARG A 1 117 ? 14.204 -11.046 -21.429 1.00 77.88 117 ARG A CA 1
ATOM 865 C C . ARG A 1 117 ? 14.508 -11.669 -22.785 1.00 77.88 117 ARG A C 1
ATOM 867 O O . ARG A 1 117 ? 15.501 -11.334 -23.427 1.00 77.88 117 ARG A O 1
ATOM 874 N N . LYS A 1 118 ? 13.588 -12.504 -23.266 1.00 71.56 118 LYS A N 1
ATOM 875 C CA . LYS A 1 118 ? 13.570 -13.019 -24.641 1.00 71.56 118 LYS A CA 1
ATOM 876 C C . LYS A 1 118 ? 13.147 -11.926 -25.626 1.00 71.56 118 LYS A C 1
ATOM 878 O O . LYS A 1 118 ? 13.678 -11.859 -26.730 1.00 71.56 118 LYS A O 1
ATOM 883 N N . TYR A 1 119 ? 12.237 -11.041 -25.216 1.00 68.31 119 TYR A N 1
ATOM 884 C CA . TYR A 1 119 ? 11.694 -9.973 -26.062 1.00 68.31 119 TYR A CA 1
ATOM 885 C C . TYR A 1 119 ? 12.269 -8.603 -25.671 1.00 68.31 119 TYR A C 1
ATOM 887 O O . TYR A 1 119 ? 11.844 -7.984 -24.693 1.00 68.31 119 TYR A O 1
ATOM 895 N N . ARG A 1 120 ? 13.258 -8.113 -26.436 1.00 57.88 120 ARG A N 1
ATOM 896 C CA . ARG A 1 120 ? 13.977 -6.858 -26.122 1.00 57.88 120 ARG A CA 1
ATOM 897 C C . ARG A 1 120 ? 13.190 -5.577 -26.412 1.00 57.88 120 ARG A C 1
ATOM 899 O O . ARG A 1 120 ? 13.470 -4.564 -25.777 1.00 57.88 120 ARG A O 1
ATOM 906 N N . ARG A 1 121 ? 12.224 -5.589 -27.338 1.00 58.16 121 ARG A N 1
ATOM 907 C CA . ARG A 1 121 ? 11.411 -4.408 -27.673 1.00 58.16 121 ARG A CA 1
ATOM 908 C C . ARG A 1 121 ? 9.922 -4.760 -27.688 1.00 58.16 121 ARG A C 1
ATOM 910 O O . ARG A 1 121 ? 9.559 -5.695 -28.393 1.00 58.16 121 ARG A O 1
ATOM 917 N N . PRO A 1 122 ? 9.085 -4.046 -26.923 1.00 60.19 122 PRO A N 1
ATOM 918 C CA . PRO A 1 122 ? 7.642 -4.234 -26.960 1.00 60.19 122 PRO A CA 1
ATOM 919 C C . PRO A 1 122 ? 7.049 -3.671 -28.255 1.00 60.19 122 PRO A C 1
ATOM 921 O O . PRO A 1 122 ? 7.390 -2.566 -28.671 1.00 60.19 122 PRO A O 1
ATOM 924 N N . THR A 1 123 ? 6.155 -4.434 -28.876 1.00 54.38 123 THR A N 1
ATOM 925 C CA . THR A 1 123 ? 5.505 -4.111 -30.157 1.00 54.38 123 THR A CA 1
ATOM 926 C C . THR A 1 123 ? 4.315 -3.155 -30.033 1.00 54.38 123 THR A C 1
ATOM 928 O O . THR A 1 123 ? 3.974 -2.500 -31.012 1.00 54.38 123 THR A O 1
ATOM 931 N N . GLN A 1 124 ? 3.699 -3.024 -28.850 1.00 57.66 124 GLN A N 1
ATOM 932 C CA . GLN A 1 124 ? 2.553 -2.135 -28.606 1.00 57.66 124 GLN A CA 1
ATOM 933 C C . GLN A 1 124 ? 2.632 -1.470 -27.221 1.00 57.66 124 GLN A C 1
ATOM 935 O O . GLN A 1 124 ? 2.119 -1.989 -26.235 1.00 57.66 124 GLN A O 1
ATOM 940 N N . GLN A 1 125 ? 3.259 -0.293 -27.131 1.00 61.84 125 GLN A N 1
ATOM 941 C CA . GLN A 1 125 ? 3.229 0.529 -25.906 1.00 61.84 125 GLN A CA 1
ATOM 942 C C . GLN A 1 125 ? 2.148 1.618 -25.926 1.00 61.84 125 GLN A C 1
ATOM 944 O O . GLN A 1 125 ? 1.714 2.059 -24.864 1.00 61.84 125 GLN A O 1
ATOM 949 N N . GLU A 1 126 ? 1.674 2.022 -27.107 1.00 58.66 126 GLU A N 1
ATOM 950 C CA . GLU A 1 126 ? 0.787 3.184 -27.270 1.00 58.66 126 GLU A CA 1
ATOM 951 C C . GLU A 1 126 ? -0.669 2.926 -26.838 1.00 58.66 126 GLU A C 1
ATOM 953 O O . GLU A 1 126 ? -1.390 3.863 -26.512 1.00 58.66 126 GLU A O 1
ATOM 958 N N . ALA A 1 127 ? -1.101 1.661 -26.753 1.00 73.31 127 ALA A N 1
ATOM 959 C CA . ALA A 1 127 ? -2.457 1.288 -26.329 1.00 73.31 127 ALA A CA 1
ATOM 960 C C . ALA A 1 127 ? -2.598 1.052 -24.809 1.00 73.31 127 ALA A C 1
ATOM 962 O O . ALA A 1 127 ? -3.690 0.748 -24.318 1.00 73.31 127 ALA A O 1
ATOM 963 N N . ILE A 1 128 ? -1.507 1.147 -24.039 1.00 83.25 128 ILE A N 1
ATOM 964 C CA . ILE A 1 128 ? -1.516 0.778 -22.621 1.00 83.25 128 ILE A CA 1
ATOM 965 C C . ILE A 1 128 ? -2.199 1.869 -21.792 1.00 83.25 128 ILE A C 1
ATOM 967 O O . ILE A 1 128 ? -1.739 3.003 -21.696 1.00 83.25 128 ILE A O 1
ATOM 971 N N . LYS A 1 129 ? -3.272 1.495 -21.088 1.00 87.38 129 LYS A N 1
ATOM 972 C CA . LYS A 1 129 ? -3.918 2.373 -20.106 1.00 87.38 129 LYS A CA 1
ATOM 973 C C . LYS A 1 129 ? -3.145 2.366 -18.786 1.00 87.38 129 LYS A C 1
ATOM 975 O O . LYS A 1 129 ? -3.351 1.480 -17.950 1.00 87.38 129 LYS A O 1
ATOM 980 N N . TRP A 1 130 ? -2.283 3.358 -18.594 1.00 89.00 130 TRP A N 1
ATOM 981 C CA . TRP A 1 130 ? -1.430 3.491 -17.412 1.00 89.00 130 TRP A CA 1
ATOM 982 C C . TRP A 1 130 ? -2.202 3.846 -16.132 1.00 89.00 130 TRP A C 1
ATOM 984 O O . TRP A 1 130 ? -3.167 4.615 -16.136 1.00 89.00 130 TRP A O 1
ATOM 994 N N . VAL A 1 131 ? -1.779 3.257 -15.011 1.00 87.31 131 VAL A N 1
ATOM 995 C CA . VAL A 1 131 ? -2.222 3.611 -13.657 1.00 87.31 131 VAL A CA 1
ATOM 996 C C . VAL A 1 131 ? -1.023 4.143 -12.887 1.00 87.31 131 VAL A C 1
ATOM 998 O O . VAL A 1 131 ? -0.018 3.448 -12.765 1.00 87.31 131 VAL A O 1
ATOM 1001 N N . TYR A 1 132 ? -1.158 5.353 -12.353 1.00 84.56 132 TYR A N 1
ATOM 1002 C CA . TYR A 1 132 ? -0.117 6.065 -11.616 1.00 84.56 132 TYR A CA 1
ATOM 1003 C C . TYR A 1 132 ? -0.374 6.051 -10.110 1.00 84.56 132 TYR A C 1
ATOM 1005 O O . TYR A 1 132 ? -1.521 5.967 -9.671 1.00 84.56 132 TYR A O 1
ATOM 1013 N N . ASN A 1 133 ? 0.697 6.190 -9.325 1.00 75.06 133 ASN A N 1
ATOM 1014 C CA . ASN A 1 133 ? 0.612 6.292 -7.863 1.00 75.06 133 ASN A CA 1
ATOM 1015 C C . ASN A 1 133 ? 0.020 7.636 -7.383 1.00 75.06 133 ASN A C 1
ATOM 1017 O O . ASN A 1 133 ? -0.591 7.700 -6.322 1.00 75.06 133 ASN A O 1
ATOM 1021 N N . ASN A 1 134 ? 0.192 8.720 -8.149 1.00 70.19 134 ASN A N 1
ATOM 1022 C CA . ASN A 1 134 ? -0.338 10.042 -7.804 1.00 70.19 134 ASN A CA 1
ATOM 1023 C C . ASN A 1 134 ? -1.006 10.717 -9.012 1.00 70.19 134 ASN A C 1
ATOM 1025 O O . ASN A 1 134 ? -0.595 10.507 -10.155 1.00 70.19 134 ASN A O 1
ATOM 1029 N N . SER A 1 135 ? -2.007 11.561 -8.749 1.00 67.12 135 SER A N 1
ATOM 1030 C CA . SER A 1 135 ? -2.753 12.315 -9.766 1.00 67.12 135 SER A CA 1
ATOM 1031 C C . SER A 1 135 ? -1.866 13.274 -10.559 1.00 67.12 135 SER A C 1
ATOM 1033 O O . SER A 1 135 ? -2.069 13.450 -11.754 1.00 67.12 135 SER A O 1
ATOM 1035 N N . GLU A 1 136 ? -0.840 13.836 -9.925 1.00 67.62 136 GLU A N 1
ATOM 1036 C CA . GLU A 1 136 ? 0.133 14.720 -10.570 1.00 67.62 136 GLU A CA 1
ATOM 1037 C C . GLU A 1 136 ? 0.949 14.000 -11.649 1.00 67.62 136 GLU A C 1
ATOM 1039 O O . GLU A 1 136 ? 1.102 14.507 -12.755 1.00 67.62 136 GLU A O 1
ATOM 1044 N N . SER A 1 137 ? 1.402 12.774 -11.373 1.00 67.62 137 SER A N 1
ATOM 1045 C CA . SER A 1 137 ? 2.116 11.958 -12.361 1.00 67.62 137 SER A CA 1
ATOM 1046 C C . SER A 1 137 ? 1.251 11.645 -13.584 1.00 67.62 137 SER A C 1
ATOM 1048 O O . SER A 1 137 ? 1.760 11.615 -14.699 1.00 67.62 137 SER A O 1
ATOM 1050 N N . ALA A 1 138 ? -0.061 11.484 -13.383 1.00 65.06 138 ALA A N 1
ATOM 1051 C CA . ALA A 1 138 ? -1.015 11.318 -14.476 1.00 65.06 138 ALA A CA 1
ATOM 1052 C C . ALA A 1 138 ? -1.253 12.620 -15.275 1.00 65.06 138 ALA A C 1
ATOM 1054 O O . ALA A 1 138 ? -1.640 12.565 -16.442 1.00 65.06 138 ALA A O 1
ATOM 1055 N N . GLN A 1 139 ? -1.036 13.793 -14.668 1.00 61.31 139 GLN A N 1
ATOM 1056 C CA . GLN A 1 139 ? -1.148 15.094 -15.337 1.00 61.31 139 GLN A CA 1
ATOM 1057 C C . GLN A 1 139 ? 0.123 15.468 -16.114 1.00 61.31 139 GLN A C 1
ATOM 1059 O O . GLN A 1 139 ? 0.004 16.007 -17.209 1.00 61.31 139 GLN A O 1
ATOM 1064 N N . GLU A 1 140 ? 1.317 15.141 -15.603 1.00 64.00 140 GLU A N 1
ATOM 1065 C CA . GLU A 1 140 ? 2.596 15.381 -16.299 1.00 64.00 140 GLU A CA 1
ATOM 1066 C C . GLU A 1 140 ? 2.668 14.673 -17.664 1.00 64.00 140 GLU A C 1
ATOM 1068 O O . GLU A 1 140 ? 3.263 15.200 -18.601 1.00 64.00 140 GLU A O 1
ATOM 1073 N N . GLU A 1 141 ? 2.052 13.495 -17.801 1.00 61.12 141 GLU A N 1
ATOM 1074 C CA . GLU A 1 141 ? 1.975 12.787 -19.086 1.00 61.12 141 GLU A CA 1
ATOM 1075 C C . GLU A 1 141 ? 0.957 13.438 -20.040 1.00 61.12 141 GLU A C 1
ATOM 1077 O O . GLU A 1 141 ? 1.250 13.634 -21.217 1.00 61.12 141 GLU A O 1
ATOM 1082 N N . ASN A 1 142 ? -0.203 13.869 -19.527 1.00 55.66 142 ASN A N 1
ATOM 1083 C CA . ASN A 1 142 ? -1.240 14.543 -20.322 1.00 55.66 142 ASN A CA 1
ATOM 1084 C C . ASN A 1 142 ? -0.860 15.961 -20.778 1.00 55.66 142 ASN A C 1
ATOM 1086 O O . ASN A 1 142 ? -1.499 16.492 -21.680 1.00 55.66 142 ASN A O 1
ATOM 1090 N N . GLN A 1 143 ? 0.157 16.583 -20.174 1.00 50.19 143 GLN A N 1
ATOM 1091 C CA . GLN A 1 143 ? 0.705 17.879 -20.598 1.00 50.19 143 GLN A CA 1
ATOM 1092 C C . GLN A 1 143 ? 1.832 17.752 -21.637 1.00 50.19 143 GLN A C 1
ATOM 1094 O O . GLN A 1 143 ? 2.317 18.765 -22.136 1.00 50.19 143 GLN A O 1
ATOM 1099 N N . LYS A 1 144 ? 2.217 16.526 -22.025 1.00 47.28 144 LYS A N 1
ATOM 1100 C CA . LYS A 1 144 ? 3.173 16.254 -23.110 1.00 47.28 144 LYS A CA 1
ATOM 1101 C C . LYS A 1 144 ? 2.563 15.926 -24.496 1.00 47.28 144 LYS A C 1
ATOM 1103 O O . LYS A 1 144 ? 3.214 15.197 -25.243 1.00 47.28 144 LYS A O 1
ATOM 1108 N N . PRO A 1 145 ? 1.408 16.448 -24.958 1.00 35.81 145 PRO A N 1
ATOM 1109 C CA . PRO A 1 145 ? 1.075 16.352 -26.369 1.00 35.81 145 PRO A CA 1
ATOM 1110 C C . PRO A 1 145 ? 1.744 17.532 -27.093 1.00 35.81 145 PRO A C 1
ATOM 1112 O O . PRO A 1 145 ? 1.109 18.554 -27.326 1.00 35.81 145 PRO A O 1
ATOM 1115 N N . GLY A 1 146 ? 3.042 17.426 -27.417 1.00 37.84 146 GLY A N 1
ATOM 1116 C CA . GLY A 1 146 ? 3.631 18.281 -28.465 1.00 37.84 146 GLY A CA 1
ATOM 1117 C C . GLY A 1 146 ? 4.956 19.015 -28.221 1.00 37.84 146 GLY A C 1
ATOM 1118 O O . GLY A 1 146 ? 5.349 19.776 -29.096 1.00 37.84 146 GLY A O 1
ATOM 1119 N N . GLN A 1 147 ? 5.697 18.800 -27.131 1.00 31.11 147 GLN A N 1
ATOM 1120 C CA . GLN A 1 147 ? 7.068 19.334 -27.026 1.00 31.11 147 GLN A CA 1
ATOM 1121 C C . GLN A 1 147 ? 8.097 18.224 -27.254 1.00 31.11 147 GLN A C 1
ATOM 1123 O O . GLN A 1 147 ? 8.499 17.520 -26.327 1.00 31.11 147 GLN A O 1
ATOM 1128 N N . ARG A 1 148 ? 8.549 18.088 -28.509 1.00 36.09 148 ARG A N 1
ATOM 1129 C CA . ARG A 1 148 ? 9.922 17.641 -28.768 1.00 36.09 148 ARG A CA 1
ATOM 1130 C C . ARG A 1 148 ? 10.816 18.719 -28.164 1.00 36.09 148 ARG A C 1
ATOM 1132 O O . ARG A 1 148 ? 10.965 19.787 -28.744 1.00 36.09 148 ARG A O 1
ATOM 1139 N N . ALA A 1 149 ? 11.313 18.475 -26.958 1.00 28.66 149 ALA A N 1
ATOM 1140 C CA . ALA A 1 149 ? 12.381 19.285 -26.412 1.00 28.66 149 ALA A CA 1
ATOM 1141 C C . ALA A 1 149 ? 13.611 19.043 -27.293 1.00 28.66 149 ALA A C 1
ATOM 1143 O O . ALA A 1 149 ? 14.163 17.942 -27.306 1.00 28.66 149 ALA A O 1
ATOM 1144 N N . GLU A 1 150 ? 14.001 20.058 -28.058 1.00 29.59 150 GLU A N 1
ATOM 1145 C CA . GLU A 1 150 ? 15.388 20.229 -28.467 1.00 29.59 150 GLU A CA 1
ATOM 1146 C C . GLU A 1 150 ? 16.208 20.426 -27.185 1.00 29.59 150 GLU A C 1
ATOM 1148 O O . GLU A 1 150 ? 16.431 21.540 -26.717 1.00 29.59 150 GLU A O 1
ATOM 1153 N N . GLU A 1 151 ? 16.603 19.321 -26.555 1.00 29.86 151 GLU A N 1
ATOM 1154 C CA . GLU A 1 151 ? 17.713 19.340 -25.614 1.00 29.86 151 GLU A CA 1
ATOM 1155 C C . GLU A 1 151 ? 18.990 19.406 -26.450 1.00 29.86 151 GLU A C 1
ATOM 1157 O O . GLU A 1 151 ? 19.416 18.426 -27.064 1.00 29.86 151 GLU A O 1
ATOM 1162 N N . SER A 1 152 ? 19.541 20.621 -26.509 1.00 26.34 152 SER A N 1
ATOM 1163 C CA . SER A 1 152 ? 20.903 20.927 -26.932 1.00 26.34 152 SER A CA 1
ATOM 1164 C C . SER A 1 152 ? 21.850 19.819 -26.477 1.00 26.34 152 SER A C 1
ATOM 1166 O O . SER A 1 152 ? 21.976 19.545 -25.283 1.00 26.34 152 SER A O 1
ATOM 1168 N N . GLY A 1 153 ? 22.472 19.168 -27.456 1.00 34.22 153 GLY A N 1
ATOM 1169 C CA . GLY A 1 153 ? 23.316 18.009 -27.254 1.00 34.22 153 GLY A CA 1
ATOM 1170 C C . GLY A 1 153 ? 24.515 18.304 -26.364 1.00 34.22 153 GLY A C 1
ATOM 1171 O O . GLY A 1 153 ? 25.345 19.136 -26.698 1.00 34.22 153 GLY A O 1
ATOM 1172 N N . GLU A 1 154 ? 24.635 17.530 -25.292 1.00 25.59 154 GLU A N 1
ATOM 1173 C CA . GLU A 1 154 ? 25.905 16.974 -24.838 1.00 25.59 154 GLU A CA 1
ATOM 1174 C C . GLU A 1 154 ? 25.614 15.602 -24.213 1.00 25.59 154 GLU A C 1
ATOM 1176 O O . GLU A 1 154 ? 24.773 15.442 -23.328 1.00 25.59 154 GLU A O 1
ATOM 1181 N N . GLY A 1 155 ? 26.214 14.567 -24.800 1.00 31.78 155 GLY A N 1
ATOM 1182 C CA . GLY A 1 155 ? 25.764 13.188 -24.685 1.00 31.78 155 GLY A CA 1
ATOM 1183 C C . GLY A 1 155 ?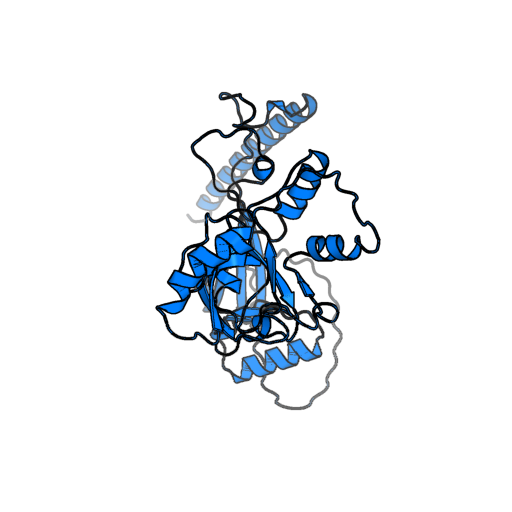 25.934 12.578 -23.296 1.00 31.78 155 GLY A C 1
ATOM 1184 O O . GLY A 1 155 ? 27.044 12.300 -22.860 1.00 31.78 155 GLY A O 1
ATOM 1185 N N . PHE A 1 156 ? 24.816 12.194 -22.682 1.00 31.02 156 PHE A N 1
ATOM 1186 C CA . PHE A 1 156 ? 24.761 11.063 -21.751 1.00 31.02 156 PHE A CA 1
ATOM 1187 C C . PHE A 1 156 ? 24.090 9.859 -22.419 1.00 31.02 156 PHE A C 1
ATOM 1189 O O . PHE A 1 156 ? 23.177 9.230 -21.887 1.00 31.02 156 PHE A O 1
ATOM 1196 N N . GLN A 1 157 ? 24.601 9.486 -23.594 1.00 31.33 157 GLN A N 1
ATOM 1197 C CA . GLN A 1 157 ? 24.453 8.134 -24.126 1.00 31.33 157 GLN A CA 1
ATOM 1198 C C . GLN A 1 157 ? 25.422 7.223 -23.358 1.00 31.33 157 GLN A C 1
ATOM 1200 O O . GLN A 1 157 ? 26.409 6.723 -23.890 1.00 31.33 157 GLN A O 1
ATOM 1205 N N . CYS A 1 158 ? 25.177 7.052 -22.057 1.00 34.59 158 CYS A N 1
ATOM 1206 C CA . CYS A 1 158 ? 25.854 6.020 -21.287 1.00 34.59 158 CYS A CA 1
ATOM 1207 C C . CYS A 1 158 ? 25.334 4.690 -21.844 1.00 34.59 158 CYS A C 1
ATOM 1209 O O . CYS A 1 158 ? 24.156 4.363 -21.694 1.00 34.59 158 CYS A O 1
ATOM 1211 N N . LYS A 1 159 ? 26.184 4.011 -22.614 1.00 35.97 159 LYS A N 1
ATOM 1212 C CA . LYS A 1 159 ? 25.876 2.857 -23.457 1.00 35.97 159 LYS A CA 1
ATOM 1213 C C . LYS A 1 159 ? 25.226 1.738 -22.636 1.00 35.97 159 LYS A C 1
ATOM 1215 O O . LYS A 1 159 ? 25.913 0.906 -22.053 1.00 35.97 159 LYS A O 1
ATOM 1220 N N . VAL A 1 160 ? 23.890 1.696 -22.611 1.00 45.31 160 VAL A N 1
ATOM 1221 C CA . VAL A 1 160 ? 23.124 0.566 -22.051 1.00 45.31 160 VAL A CA 1
ATOM 1222 C C . VAL A 1 160 ? 23.591 -0.745 -22.701 1.00 45.31 160 VAL A C 1
ATOM 1224 O O . VAL A 1 160 ? 23.697 -1.753 -22.013 1.00 45.31 160 VAL A O 1
ATOM 1227 N N . GLU A 1 161 ? 23.985 -0.702 -23.980 1.00 45.44 161 GLU A N 1
ATOM 1228 C CA . GLU A 1 161 ? 24.611 -1.820 -24.701 1.00 45.44 161 GLU A CA 1
ATOM 1229 C C . GLU A 1 161 ? 25.933 -2.306 -24.076 1.00 45.44 161 GLU A C 1
ATOM 1231 O O . GLU A 1 161 ? 26.076 -3.505 -23.858 1.00 45.44 161 GLU A O 1
ATOM 1236 N N . GLU A 1 162 ? 26.865 -1.422 -23.693 1.00 42.97 162 GLU A N 1
ATOM 1237 C CA . GLU A 1 162 ? 28.139 -1.845 -23.068 1.00 42.97 162 GLU A CA 1
ATOM 1238 C C . GLU A 1 162 ? 27.949 -2.425 -21.662 1.00 42.97 162 GLU A C 1
ATOM 1240 O O . GLU A 1 162 ? 28.721 -3.273 -21.210 1.00 42.97 162 GLU A O 1
ATOM 1245 N N . VAL A 1 163 ? 26.920 -1.962 -20.951 1.00 49.41 163 VAL A N 1
ATOM 1246 C CA . VAL A 1 163 ? 26.563 -2.473 -19.625 1.00 49.41 163 VAL A CA 1
ATOM 1247 C C . VAL A 1 163 ? 25.896 -3.849 -19.754 1.00 49.41 163 VAL A C 1
ATOM 1249 O O . VAL A 1 163 ? 26.195 -4.754 -18.975 1.00 49.41 163 VAL A O 1
ATOM 1252 N N . MET A 1 164 ? 25.055 -4.045 -20.774 1.00 51.31 164 MET A N 1
ATOM 1253 C CA . MET A 1 164 ? 24.379 -5.316 -21.053 1.00 51.31 164 MET A CA 1
ATOM 1254 C C . MET A 1 164 ? 25.352 -6.469 -21.328 1.00 51.31 164 MET A C 1
ATOM 1256 O O . MET A 1 164 ? 25.106 -7.570 -20.840 1.00 51.31 164 MET A O 1
ATOM 1260 N N . ASP A 1 165 ? 26.464 -6.239 -22.032 1.00 52.41 165 ASP A N 1
ATOM 1261 C CA . ASP A 1 165 ? 27.431 -7.304 -22.342 1.00 52.41 165 ASP A CA 1
ATOM 1262 C C . ASP A 1 165 ? 28.137 -7.866 -21.099 1.00 52.41 165 ASP A C 1
ATOM 1264 O O . ASP A 1 165 ? 28.383 -9.069 -21.020 1.00 52.41 165 ASP A O 1
ATOM 1268 N N . LYS A 1 166 ? 28.376 -7.043 -20.069 1.00 52.66 166 LYS A N 1
ATOM 1269 C CA . LYS A 1 166 ? 28.953 -7.505 -18.791 1.00 52.66 166 LYS A CA 1
ATOM 1270 C C . LYS A 1 166 ? 27.956 -8.301 -17.944 1.00 52.66 166 LYS A C 1
ATOM 1272 O O . LYS A 1 166 ? 28.352 -9.228 -17.239 1.00 52.66 166 LYS A O 1
ATOM 1277 N N . PHE A 1 167 ? 26.668 -7.956 -18.008 1.00 52.38 167 PHE A N 1
ATOM 1278 C CA . PHE A 1 167 ? 25.611 -8.624 -17.238 1.00 52.38 167 PHE A CA 1
ATOM 1279 C C . PHE A 1 167 ? 25.030 -9.861 -17.934 1.00 52.38 167 PHE A C 1
ATOM 1281 O O . PHE A 1 167 ? 24.566 -10.774 -17.246 1.00 52.38 167 PHE A O 1
ATOM 1288 N N . ASN A 1 168 ? 25.112 -9.939 -19.267 1.00 49.12 168 ASN A N 1
ATOM 1289 C CA . ASN A 1 168 ? 24.761 -11.136 -20.036 1.00 49.12 168 ASN A CA 1
ATOM 1290 C C . ASN A 1 168 ? 25.563 -12.356 -19.559 1.00 49.12 168 ASN A C 1
ATOM 1292 O O . ASN A 1 168 ? 24.986 -13.425 -19.391 1.00 49.12 168 ASN A O 1
ATOM 1296 N N . THR A 1 169 ? 26.851 -12.198 -19.233 1.00 49.50 169 THR A N 1
ATOM 1297 C CA . THR A 1 169 ? 27.694 -13.297 -18.729 1.00 49.50 169 THR A CA 1
ATOM 1298 C C . THR A 1 169 ? 27.193 -13.879 -17.400 1.00 49.50 169 THR A C 1
ATOM 1300 O O . THR A 1 169 ? 27.337 -15.074 -17.165 1.00 49.50 169 THR A O 1
ATOM 1303 N N . ILE A 1 170 ? 26.551 -13.072 -16.544 1.00 48.16 170 ILE A N 1
ATOM 1304 C CA . ILE A 1 170 ? 26.012 -13.514 -15.243 1.00 48.16 170 ILE A CA 1
ATOM 1305 C C . ILE A 1 170 ? 24.624 -14.159 -15.408 1.00 48.16 170 ILE A C 1
ATOM 1307 O O . ILE A 1 170 ? 24.314 -15.139 -14.735 1.00 48.16 170 ILE A O 1
ATOM 1311 N N . ALA A 1 171 ? 23.798 -13.654 -16.331 1.00 49.81 171 ALA A N 1
ATOM 1312 C CA . ALA A 1 171 ? 22.456 -14.183 -16.597 1.00 49.81 171 ALA A CA 1
ATOM 1313 C C . ALA A 1 171 ? 22.452 -15.562 -17.292 1.00 49.81 171 ALA A C 1
ATOM 1315 O O . ALA A 1 171 ? 21.454 -16.273 -17.226 1.00 49.81 171 ALA A O 1
ATOM 1316 N N . ILE A 1 172 ? 23.553 -15.956 -17.944 1.00 47.72 172 ILE A N 1
ATOM 1317 C CA . ILE A 1 172 ? 23.673 -17.239 -18.664 1.00 47.72 172 ILE A CA 1
ATOM 1318 C C . ILE A 1 172 ? 23.895 -18.434 -17.712 1.00 47.72 172 ILE A C 1
ATOM 1320 O O . ILE A 1 172 ? 23.624 -19.572 -18.091 1.00 47.72 172 ILE A O 1
ATOM 1324 N N . ILE A 1 173 ? 24.337 -18.202 -16.470 1.00 50.97 173 ILE A N 1
ATOM 1325 C CA . ILE A 1 173 ? 24.699 -19.273 -15.519 1.00 50.97 173 ILE A CA 1
ATOM 1326 C C . ILE A 1 173 ? 23.465 -19.826 -14.776 1.00 50.97 173 ILE A C 1
ATOM 1328 O O . ILE A 1 173 ? 23.461 -20.976 -14.343 1.00 50.97 173 ILE A O 1
ATOM 1332 N N . ASP A 1 174 ? 22.390 -19.043 -14.677 1.00 49.16 174 ASP A N 1
ATOM 1333 C CA . ASP A 1 174 ? 21.143 -19.418 -14.005 1.00 49.16 174 ASP A CA 1
ATOM 1334 C C . ASP A 1 174 ? 20.048 -19.571 -15.072 1.00 49.16 174 ASP A C 1
ATOM 1336 O O . ASP A 1 174 ? 19.476 -18.583 -15.531 1.00 49.16 174 ASP A O 1
ATOM 1340 N N . GLY A 1 175 ? 19.866 -20.805 -15.558 1.00 51.69 175 GLY A N 1
ATOM 1341 C CA . GLY A 1 175 ? 19.180 -21.157 -16.809 1.00 51.69 175 GLY A CA 1
ATOM 1342 C C . GLY A 1 175 ? 17.893 -20.384 -17.138 1.00 51.69 175 GLY A C 1
ATOM 1343 O O . GLY A 1 175 ? 17.174 -19.947 -16.250 1.00 51.69 175 GLY A O 1
ATOM 1344 N N . LYS A 1 176 ? 17.601 -20.247 -18.447 1.00 53.69 176 LYS A N 1
ATOM 1345 C CA . LYS A 1 176 ? 16.455 -19.532 -19.062 1.00 53.69 176 LYS A CA 1
ATOM 1346 C C . LYS A 1 176 ? 15.276 -19.292 -18.101 1.00 53.69 176 LYS A C 1
ATOM 1348 O O . LYS A 1 176 ? 14.320 -20.066 -18.085 1.00 53.69 176 LYS A O 1
ATOM 1353 N N . LYS A 1 177 ? 15.304 -18.178 -17.368 1.00 63.59 177 LYS A N 1
ATOM 1354 C CA . LYS A 1 177 ? 14.141 -17.718 -16.609 1.00 63.59 177 LYS A CA 1
ATOM 1355 C C . LYS A 1 177 ? 13.145 -17.119 -17.594 1.00 63.59 177 LYS A C 1
ATOM 1357 O O . LYS A 1 177 ? 13.464 -16.215 -18.357 1.00 63.59 177 LYS A O 1
ATOM 1362 N N . ASP A 1 178 ? 11.940 -17.663 -17.607 1.00 79.62 178 ASP A N 1
ATOM 1363 C CA . ASP A 1 178 ? 10.783 -17.186 -18.369 1.00 79.62 178 ASP A CA 1
ATOM 1364 C C . ASP A 1 178 ? 10.062 -16.011 -17.688 1.00 79.62 178 ASP A C 1
ATOM 1366 O O . ASP A 1 178 ? 9.000 -15.581 -18.133 1.00 79.62 178 ASP A O 1
ATOM 1370 N N . HIS A 1 179 ? 10.643 -15.483 -16.612 1.00 86.31 179 HIS A N 1
ATOM 1371 C CA . HIS A 1 179 ? 10.084 -14.420 -15.798 1.00 86.31 179 HIS A CA 1
ATOM 1372 C C . HIS A 1 179 ? 11.175 -13.484 -15.269 1.00 86.31 179 HIS A C 1
ATOM 1374 O O . HIS A 1 179 ? 12.323 -13.876 -15.058 1.00 86.31 179 HIS A O 1
ATOM 1380 N N . VAL A 1 180 ? 10.780 -12.245 -14.988 1.00 90.56 180 VAL A N 1
ATOM 1381 C CA . VAL A 1 180 ? 11.559 -11.264 -14.235 1.00 90.56 180 VAL A CA 1
ATOM 1382 C C . VAL A 1 180 ? 11.051 -11.249 -12.797 1.00 90.56 180 VAL A C 1
ATOM 1384 O O . VAL A 1 180 ? 9.874 -11.004 -12.542 1.00 90.56 180 VAL A O 1
ATOM 1387 N N . SER A 1 181 ? 11.936 -11.512 -11.841 1.00 92.38 181 SER A N 1
ATOM 1388 C CA . SER A 1 181 ? 11.618 -11.503 -10.414 1.00 92.38 181 SER A CA 1
ATOM 1389 C C . SER A 1 181 ? 12.000 -10.161 -9.795 1.00 92.38 181 SER A C 1
ATOM 1391 O O . SER A 1 181 ? 13.184 -9.846 -9.689 1.00 92.38 181 SER A O 1
ATOM 1393 N N . LEU A 1 182 ? 11.023 -9.387 -9.330 1.00 94.19 182 LEU A N 1
ATOM 1394 C CA . LEU A 1 182 ? 11.234 -8.120 -8.631 1.00 94.19 182 LEU A CA 1
ATOM 1395 C C . LEU A 1 182 ? 10.937 -8.288 -7.144 1.00 94.19 182 LEU A C 1
ATOM 1397 O O . LEU A 1 182 ? 9.816 -8.617 -6.773 1.00 94.19 182 LEU A O 1
ATOM 1401 N N . THR A 1 183 ? 11.915 -8.034 -6.278 1.00 94.75 183 THR A N 1
ATOM 1402 C CA . THR A 1 183 ? 11.652 -7.868 -4.843 1.00 94.75 183 THR A CA 1
ATOM 1403 C C . THR A 1 183 ? 11.392 -6.398 -4.571 1.00 94.75 183 THR A C 1
ATOM 1405 O O . THR A 1 183 ? 12.279 -5.565 -4.789 1.00 94.75 183 THR A O 1
ATOM 1408 N N . VAL A 1 184 ? 10.193 -6.094 -4.088 1.00 94.06 184 VAL A N 1
ATOM 1409 C CA . VAL A 1 184 ? 9.710 -4.734 -3.867 1.00 94.06 184 VAL A CA 1
ATOM 1410 C C . VAL A 1 184 ? 9.309 -4.501 -2.413 1.00 94.06 184 VAL A C 1
ATOM 1412 O O . VAL A 1 184 ? 8.852 -5.423 -1.734 1.00 94.06 184 VAL A O 1
ATOM 1415 N N . ASP A 1 185 ? 9.481 -3.264 -1.954 1.00 92.06 185 ASP A N 1
ATOM 1416 C CA . ASP A 1 185 ? 8.979 -2.774 -0.673 1.00 92.06 185 ASP A CA 1
ATOM 1417 C C . ASP A 1 185 ? 7.661 -2.021 -0.870 1.00 92.06 185 ASP A C 1
ATOM 1419 O O . ASP A 1 185 ? 7.552 -1.096 -1.687 1.00 92.06 185 ASP A O 1
ATOM 1423 N N . ASN A 1 186 ? 6.667 -2.409 -0.076 1.00 88.56 186 ASN A N 1
ATOM 1424 C CA . ASN A 1 186 ? 5.389 -1.728 0.042 1.00 88.56 186 ASN A CA 1
ATOM 1425 C C . ASN A 1 186 ? 5.562 -0.528 0.973 1.00 88.56 186 ASN A C 1
ATOM 1427 O O . ASN A 1 186 ? 5.578 -0.662 2.193 1.00 88.56 186 ASN A O 1
ATOM 1431 N N . VAL A 1 187 ? 5.726 0.652 0.378 1.00 78.06 187 VAL A N 1
ATOM 1432 C CA . VAL A 1 187 ? 6.076 1.874 1.118 1.00 78.06 187 VAL A CA 1
ATOM 1433 C C . VAL A 1 187 ? 4.875 2.458 1.871 1.00 78.06 187 VAL A C 1
ATOM 1435 O O . VAL A 1 187 ? 5.038 3.036 2.933 1.00 78.06 187 VAL A O 1
ATOM 1438 N N . GLN A 1 188 ? 3.656 2.294 1.351 1.00 77.12 188 GLN A N 1
ATOM 1439 C CA . GLN A 1 188 ? 2.440 2.884 1.926 1.00 77.12 188 GLN A CA 1
ATOM 1440 C C . GLN A 1 188 ? 1.626 1.853 2.714 1.00 77.12 188 GLN A C 1
ATOM 1442 O O . GLN A 1 188 ? 0.490 1.542 2.346 1.00 77.12 188 GLN A O 1
ATOM 1447 N N . LEU A 1 189 ? 2.219 1.291 3.765 1.00 84.69 189 LEU A N 1
ATOM 1448 C CA . LEU A 1 189 ? 1.522 0.360 4.649 1.00 84.69 189 LEU A CA 1
ATOM 1449 C C . LEU A 1 189 ? 0.848 1.076 5.816 1.00 84.69 189 LEU A C 1
ATOM 1451 O O . LEU A 1 189 ? 1.362 2.055 6.348 1.00 84.69 189 LEU A O 1
ATOM 1455 N N . GLU A 1 190 ? -0.303 0.542 6.215 1.00 86.31 190 GLU A N 1
ATOM 1456 C CA . GLU A 1 190 ? -0.989 0.911 7.449 1.00 86.31 190 GLU A CA 1
ATOM 1457 C C . GLU A 1 190 ? -0.657 -0.157 8.492 1.00 86.31 190 GLU A C 1
ATOM 1459 O O . GLU A 1 190 ? -0.971 -1.336 8.305 1.00 86.31 190 GLU A O 1
ATOM 1464 N N . TYR A 1 191 ? 0.000 0.246 9.577 1.00 84.88 191 TYR A N 1
ATOM 1465 C CA . TYR A 1 191 ? 0.277 -0.637 10.707 1.00 84.88 191 TYR A CA 1
ATOM 1466 C C . TYR A 1 191 ? -0.782 -0.389 11.761 1.00 84.88 191 TYR A C 1
ATOM 1468 O O . TYR A 1 191 ? -0.910 0.739 12.228 1.00 84.88 191 TYR A O 1
ATOM 1476 N N . GLY A 1 192 ? -1.543 -1.418 12.124 1.00 85.12 192 GLY A N 1
ATOM 1477 C CA . GLY A 1 192 ? -2.596 -1.276 13.117 1.00 85.12 192 GLY A CA 1
ATOM 1478 C C . GLY A 1 192 ? -2.653 -2.413 14.118 1.00 85.12 192 GLY A C 1
ATOM 1479 O O . GLY A 1 192 ? -2.262 -3.543 13.824 1.00 85.12 192 GLY A O 1
ATOM 1480 N N . VAL A 1 193 ? -3.157 -2.083 15.301 1.00 88.44 193 VAL A N 1
ATOM 1481 C CA . VAL A 1 193 ? -3.432 -2.994 16.405 1.00 88.44 193 VAL A CA 1
ATOM 1482 C C . VAL A 1 193 ? -4.928 -2.946 16.675 1.00 88.44 193 VAL A C 1
ATOM 1484 O O . VAL A 1 193 ? -5.538 -1.877 16.699 1.00 88.44 193 VAL A O 1
ATOM 1487 N N . MET A 1 194 ? -5.526 -4.121 16.842 1.00 89.62 194 MET A N 1
ATOM 1488 C CA . MET A 1 194 ? -6.915 -4.230 17.253 1.00 89.62 194 MET A CA 1
ATOM 1489 C C . MET A 1 194 ? -6.982 -4.603 18.729 1.00 89.62 194 MET A C 1
ATOM 1491 O O . MET A 1 194 ? -6.379 -5.591 19.146 1.00 89.62 194 MET A O 1
ATOM 1495 N N . TYR A 1 195 ? -7.774 -3.846 19.475 1.00 88.56 195 TYR A N 1
ATOM 1496 C CA . TYR A 1 195 ? -8.118 -4.105 20.861 1.00 88.56 195 TYR A CA 1
ATOM 1497 C C . TYR A 1 195 ? -9.577 -4.545 20.962 1.00 88.56 195 TYR A C 1
ATOM 1499 O O . TYR A 1 195 ? -10.445 -4.041 20.245 1.00 88.56 195 TYR A O 1
ATOM 1507 N N . GLU A 1 196 ? -9.837 -5.465 21.881 1.00 89.75 196 GLU A N 1
ATOM 1508 C CA . GLU A 1 196 ? -11.175 -5.867 22.300 1.00 89.75 196 GLU A CA 1
ATOM 1509 C C . GLU A 1 196 ? -11.327 -5.510 23.779 1.00 89.75 196 GLU A C 1
ATOM 1511 O O . GLU A 1 196 ? -10.420 -5.768 24.572 1.00 89.75 196 GLU A O 1
ATOM 1516 N N . TYR A 1 197 ? -12.447 -4.889 24.143 1.00 86.12 197 TYR A N 1
ATOM 1517 C CA . TYR A 1 197 ? -12.767 -4.587 25.535 1.00 86.12 197 TYR A CA 1
ATOM 1518 C C . TYR A 1 197 ? -14.277 -4.618 25.760 1.00 86.12 197 TYR A C 1
ATOM 1520 O O . TYR A 1 197 ? -15.053 -4.322 24.850 1.00 86.12 197 TYR A O 1
ATOM 1528 N N . ASP A 1 198 ? -14.696 -4.924 26.981 1.00 84.94 198 ASP A N 1
ATOM 1529 C CA . ASP A 1 198 ? -16.088 -4.769 27.385 1.00 84.94 198 ASP A CA 1
ATOM 1530 C C . ASP A 1 198 ? -16.308 -3.338 27.887 1.00 84.94 198 ASP A C 1
ATOM 1532 O O . ASP A 1 198 ? -15.606 -2.844 28.771 1.00 84.94 198 ASP A O 1
ATOM 1536 N N . SER A 1 199 ? -17.265 -2.636 27.285 1.00 81.19 199 SER A N 1
ATOM 1537 C CA . SER A 1 199 ? -17.671 -1.305 27.738 1.00 81.19 199 SER A CA 1
ATOM 1538 C C . SER A 1 199 ? -18.304 -1.348 29.129 1.00 81.19 199 SER A C 1
ATOM 1540 O O . SER A 1 199 ? -18.718 -2.397 29.619 1.00 81.19 199 SER A O 1
ATOM 1542 N N . THR A 1 200 ? -18.475 -0.175 29.738 1.00 78.19 200 THR A N 1
ATOM 1543 C CA . THR A 1 200 ? -19.169 -0.015 31.028 1.00 78.19 200 THR A CA 1
ATOM 1544 C C . THR A 1 200 ? -20.597 -0.570 31.027 1.00 78.19 200 THR A C 1
ATOM 1546 O O . THR A 1 200 ? -21.106 -0.939 32.079 1.00 78.19 200 THR A O 1
ATOM 1549 N N . ALA A 1 201 ? -21.231 -0.683 29.856 1.00 79.50 201 ALA A N 1
ATOM 1550 C CA . ALA A 1 201 ? -22.546 -1.298 29.676 1.00 79.50 201 ALA A CA 1
ATOM 1551 C C . ALA A 1 201 ? -22.496 -2.829 29.461 1.00 79.50 201 ALA A C 1
ATOM 1553 O O . ALA A 1 201 ? -23.507 -3.424 29.093 1.00 79.50 201 ALA A O 1
ATOM 1554 N N . GLY A 1 202 ? -21.331 -3.470 29.617 1.00 79.12 202 GLY A N 1
ATOM 1555 C CA . GLY A 1 202 ? -21.125 -4.900 29.352 1.00 79.12 202 GLY A CA 1
ATOM 1556 C C . GLY A 1 202 ? -21.164 -5.270 27.865 1.00 79.12 202 GLY A C 1
ATOM 1557 O O . GLY A 1 202 ? -21.277 -6.442 27.514 1.00 79.12 202 GLY A O 1
ATOM 1558 N N . ILE A 1 203 ? -21.113 -4.277 26.972 1.00 82.56 203 ILE A N 1
ATOM 1559 C CA . ILE A 1 203 ? -21.121 -4.489 25.523 1.00 82.56 203 ILE A CA 1
ATOM 1560 C C . ILE A 1 203 ? -19.682 -4.623 25.041 1.00 82.56 203 ILE A C 1
ATOM 1562 O O . ILE A 1 203 ? -18.890 -3.703 25.248 1.00 82.56 203 ILE A O 1
ATOM 1566 N N . LYS A 1 204 ? -19.382 -5.713 24.333 1.00 83.50 204 LYS A N 1
ATOM 1567 C CA . LYS A 1 204 ? -18.093 -5.926 23.676 1.00 83.50 204 LYS A CA 1
ATOM 1568 C C . LYS A 1 204 ? -17.865 -4.910 22.550 1.00 83.50 204 LYS A C 1
ATOM 1570 O O . LYS A 1 204 ? -18.655 -4.816 21.603 1.00 83.50 204 LYS A O 1
ATOM 1575 N N . CYS A 1 205 ? -16.768 -4.175 22.653 1.00 81.19 205 CYS A N 1
ATOM 1576 C CA . CYS A 1 205 ? -16.334 -3.131 21.738 1.00 81.19 205 CYS A CA 1
ATOM 1577 C C . CYS A 1 205 ? -15.008 -3.514 21.079 1.00 81.19 205 CYS A C 1
ATOM 1579 O O . CYS A 1 205 ? -14.162 -4.173 21.684 1.00 81.19 205 CYS A O 1
ATOM 1581 N N . HIS A 1 206 ? -14.807 -3.037 19.850 1.00 84.06 206 HIS A N 1
ATOM 1582 C CA . HIS A 1 206 ? -13.560 -3.244 19.117 1.00 84.06 206 HIS A CA 1
ATOM 1583 C C . HIS A 1 206 ? -12.966 -1.901 18.711 1.00 84.06 206 HIS A C 1
ATOM 1585 O O . HIS A 1 206 ? -13.666 -1.051 18.150 1.00 84.06 206 HIS A O 1
ATOM 1591 N N . VAL A 1 207 ? -11.671 -1.733 18.962 1.00 85.00 207 VAL A N 1
ATOM 1592 C CA . VAL A 1 207 ? -10.899 -0.545 18.584 1.00 85.00 207 VAL A CA 1
ATOM 1593 C C . VAL A 1 207 ? -9.811 -0.971 17.621 1.00 85.00 207 VAL A C 1
ATOM 1595 O O . VAL A 1 207 ? -9.004 -1.831 17.953 1.00 85.00 207 VAL A O 1
ATOM 1598 N N . LEU A 1 208 ? -9.773 -0.367 16.440 1.00 85.31 208 LEU A N 1
ATOM 1599 C CA . LEU A 1 208 ? -8.647 -0.459 15.522 1.00 85.31 208 LEU A CA 1
ATOM 1600 C C . LEU A 1 208 ? -7.849 0.839 15.607 1.00 85.31 208 LEU A C 1
ATOM 1602 O O . LEU A 1 208 ? -8.295 1.874 15.116 1.00 85.31 208 LEU A O 1
ATOM 1606 N N . GLU A 1 209 ? -6.663 0.776 16.196 1.00 86.62 209 GLU A N 1
ATOM 1607 C CA . GLU A 1 209 ? -5.685 1.857 16.137 1.00 86.62 209 GLU A CA 1
ATOM 1608 C C . GLU A 1 209 ? -4.722 1.583 14.989 1.00 86.62 209 GLU A C 1
ATOM 1610 O O . GLU A 1 209 ? -4.198 0.478 14.875 1.00 86.62 209 GLU A O 1
ATOM 1615 N N . LYS A 1 210 ? -4.486 2.565 14.118 1.00 85.31 210 LYS A N 1
ATOM 1616 C CA . LYS A 1 210 ? -3.549 2.428 13.001 1.00 85.31 210 LYS A CA 1
ATOM 1617 C C . LYS A 1 210 ? -2.721 3.680 12.772 1.00 85.31 210 LYS A C 1
ATOM 1619 O O . LYS A 1 210 ? -3.237 4.795 12.801 1.00 85.31 210 LYS A O 1
ATOM 1624 N N . MET A 1 211 ? -1.447 3.472 12.468 1.00 79.31 211 MET A N 1
ATOM 1625 C CA . MET A 1 211 ? -0.530 4.503 12.004 1.00 79.31 211 MET A CA 1
ATOM 1626 C C . MET A 1 211 ? -0.552 4.539 10.479 1.00 79.31 211 MET A C 1
ATOM 1628 O O . MET A 1 211 ? -0.303 3.528 9.814 1.00 79.31 211 MET A O 1
ATOM 1632 N N . VAL A 1 212 ? -0.857 5.711 9.929 1.00 79.44 212 VAL A N 1
ATOM 1633 C CA . VAL A 1 212 ? -0.966 5.948 8.491 1.00 79.44 212 VAL A CA 1
ATOM 1634 C C . VAL A 1 212 ? 0.025 7.029 8.081 1.00 79.44 212 VAL A C 1
ATOM 1636 O O . VAL A 1 212 ? -0.010 8.154 8.587 1.00 79.44 212 VAL A O 1
ATOM 1639 N N . GLU A 1 213 ? 0.887 6.716 7.115 1.00 73.00 213 GLU A N 1
ATOM 1640 C CA . GLU A 1 213 ? 1.705 7.735 6.457 1.00 73.00 213 GLU A CA 1
ATOM 1641 C C . GLU A 1 213 ? 0.833 8.562 5.490 1.00 73.00 213 GLU A C 1
ATOM 1643 O O . GLU A 1 213 ? 0.155 7.995 4.622 1.00 73.00 213 GLU A O 1
ATOM 1648 N N . PRO A 1 214 ? 0.811 9.904 5.604 1.00 67.31 214 PRO A N 1
ATOM 1649 C CA . PRO A 1 214 ? -0.051 10.740 4.778 1.00 67.31 214 PRO A CA 1
ATOM 1650 C C . PRO A 1 214 ? 0.338 10.661 3.295 1.00 67.31 214 PRO A C 1
ATOM 1652 O O . PRO A 1 214 ? 1.419 11.079 2.871 1.00 67.31 214 PRO A O 1
ATOM 1655 N N . LYS A 1 215 ? -0.588 10.170 2.466 1.00 66.94 215 LYS A N 1
ATOM 1656 C CA . LYS A 1 215 ? -0.407 10.099 1.011 1.00 66.94 215 LYS A CA 1
ATOM 1657 C C . LYS A 1 215 ? -0.373 11.499 0.397 1.00 66.94 215 LYS A C 1
ATOM 1659 O O . LYS A 1 215 ? -1.139 12.379 0.775 1.00 66.94 215 LYS A O 1
ATOM 1664 N N . GLY A 1 216 ? 0.507 11.702 -0.584 1.00 59.88 216 GLY A N 1
ATOM 1665 C CA . GLY A 1 216 ? 0.587 12.962 -1.332 1.00 59.88 216 GLY A CA 1
ATOM 1666 C C . GLY A 1 216 ? 1.255 14.119 -0.582 1.00 59.88 216 GLY A C 1
ATOM 1667 O O . GLY A 1 216 ? 1.354 15.207 -1.147 1.00 59.88 216 GLY A O 1
ATOM 1668 N N . PHE A 1 217 ? 1.782 13.889 0.625 1.00 59.38 217 PHE A N 1
ATOM 1669 C CA . PHE A 1 217 ? 2.495 14.897 1.412 1.00 59.38 217 PHE A CA 1
ATOM 1670 C C . PHE A 1 217 ? 3.607 15.588 0.597 1.00 59.38 217 PHE A C 1
ATOM 1672 O O . PHE A 1 217 ? 3.695 16.810 0.503 1.00 59.38 217 PHE A O 1
ATOM 1679 N N . PHE A 1 218 ? 4.377 14.784 -0.129 1.00 58.47 218 PHE A N 1
ATOM 1680 C CA . PHE A 1 218 ? 5.464 15.263 -0.972 1.00 58.47 218 PHE A CA 1
ATOM 1681 C C . PHE A 1 218 ? 5.000 15.918 -2.257 1.00 58.47 218 PHE A C 1
ATOM 1683 O O . PHE A 1 218 ? 5.775 16.667 -2.822 1.00 58.47 218 PHE A O 1
ATOM 1690 N N . SER A 1 219 ? 3.765 15.700 -2.715 1.00 56.12 219 SER A N 1
ATOM 1691 C CA . SER A 1 219 ? 3.225 16.476 -3.840 1.00 56.12 219 SER A CA 1
ATOM 1692 C C . SER A 1 219 ? 2.934 17.915 -3.418 1.00 56.12 219 SER A C 1
ATOM 1694 O O . SER A 1 219 ? 3.202 18.849 -4.168 1.00 56.12 219 SER A O 1
ATOM 1696 N N . LEU A 1 220 ? 2.466 18.118 -2.180 1.00 56.91 220 LEU A N 1
ATOM 1697 C CA . LEU A 1 220 ? 2.276 19.452 -1.623 1.00 56.91 220 LEU A CA 1
ATOM 1698 C C . LEU A 1 220 ? 3.629 20.145 -1.454 1.00 56.91 220 LEU A C 1
ATOM 1700 O O . LEU A 1 220 ? 3.820 21.244 -1.970 1.00 56.91 220 LEU A O 1
ATOM 1704 N N . THR A 1 221 ? 4.601 19.472 -0.832 1.00 54.91 221 THR A N 1
ATOM 1705 C CA . THR A 1 221 ? 5.954 20.025 -0.719 1.00 54.91 221 THR A CA 1
ATOM 1706 C C . THR A 1 221 ? 6.639 20.167 -2.076 1.00 54.91 221 THR A C 1
ATOM 1708 O O . THR A 1 221 ? 7.349 21.139 -2.273 1.00 54.91 221 THR A O 1
ATOM 1711 N N . ALA A 1 222 ? 6.407 19.282 -3.048 1.00 56.50 222 ALA A N 1
ATOM 1712 C CA . ALA A 1 222 ? 6.928 19.418 -4.406 1.00 56.50 222 ALA A CA 1
ATOM 1713 C C . ALA A 1 222 ? 6.330 20.624 -5.124 1.00 56.50 222 ALA A C 1
ATOM 1715 O O . ALA A 1 222 ? 7.045 21.258 -5.882 1.00 56.50 222 ALA A O 1
ATOM 1716 N N . LYS A 1 223 ? 5.071 21.006 -4.875 1.00 59.00 223 LYS A N 1
ATOM 1717 C CA . LYS A 1 223 ? 4.532 22.282 -5.378 1.00 59.00 223 LYS A CA 1
ATOM 1718 C C . LYS A 1 223 ? 5.311 23.465 -4.801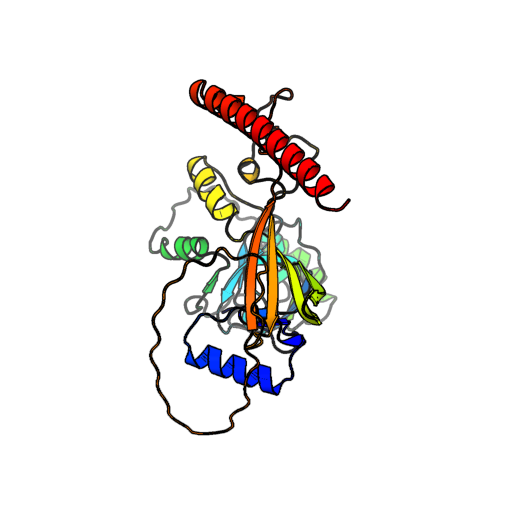 1.00 59.00 223 LYS A C 1
ATOM 1720 O O . LYS A 1 223 ? 5.744 24.318 -5.569 1.00 59.00 223 LYS A O 1
ATOM 1725 N N . PHE A 1 224 ? 5.586 23.462 -3.495 1.00 55.06 224 PHE A N 1
ATOM 1726 C CA . PHE A 1 224 ? 6.445 24.471 -2.857 1.00 55.06 224 PHE A CA 1
ATOM 1727 C C . PHE A 1 224 ? 7.900 24.427 -3.367 1.00 55.06 224 PHE A C 1
ATOM 1729 O O . PHE A 1 224 ? 8.492 25.461 -3.652 1.00 55.06 224 PHE A O 1
ATOM 1736 N N . ALA A 1 225 ? 8.477 23.242 -3.560 1.00 53.56 225 ALA A N 1
ATOM 1737 C CA . ALA A 1 225 ? 9.850 23.052 -4.022 1.00 53.56 225 ALA A CA 1
ATOM 1738 C C . ALA A 1 225 ? 10.018 23.295 -5.532 1.00 53.56 225 ALA A C 1
ATOM 1740 O O . ALA A 1 225 ? 11.093 23.681 -5.977 1.00 53.56 225 ALA A O 1
ATOM 1741 N N . ARG A 1 226 ? 8.967 23.100 -6.338 1.00 52.41 226 ARG A N 1
ATOM 1742 C CA . ARG A 1 226 ? 8.919 23.450 -7.766 1.00 52.41 226 ARG A CA 1
ATOM 1743 C C . ARG A 1 226 ? 8.896 24.969 -7.931 1.00 52.41 226 ARG A C 1
ATOM 1745 O O . ARG A 1 226 ? 9.567 25.470 -8.826 1.00 52.41 226 ARG A O 1
ATOM 1752 N N . VAL A 1 227 ? 8.235 25.688 -7.017 1.00 51.09 227 VAL A N 1
ATOM 1753 C CA . VAL A 1 227 ? 8.382 27.148 -6.867 1.00 51.09 227 VAL A CA 1
ATOM 1754 C C . VAL A 1 227 ? 9.815 27.524 -6.446 1.00 51.09 227 VAL A C 1
ATOM 1756 O O . VAL A 1 227 ? 10.315 28.563 -6.863 1.00 51.09 227 VAL A O 1
ATOM 1759 N N . LEU A 1 228 ? 10.517 26.655 -5.708 1.00 46.62 228 LEU A N 1
ATOM 1760 C CA . LEU A 1 228 ? 11.890 26.873 -5.220 1.00 46.62 228 LEU A CA 1
ATOM 1761 C C . LEU A 1 228 ? 13.005 26.159 -6.024 1.00 46.62 228 LEU A C 1
ATOM 1763 O O . LEU A 1 228 ? 14.138 26.101 -5.558 1.00 46.62 228 LEU A O 1
ATOM 1767 N N . LYS A 1 229 ? 12.735 25.661 -7.242 1.00 48.19 229 LYS A N 1
ATOM 1768 C CA . LYS A 1 229 ? 13.714 24.980 -8.123 1.00 48.19 229 LYS A CA 1
ATOM 1769 C C . LYS A 1 229 ? 14.503 23.841 -7.419 1.00 48.19 229 LYS A C 1
ATOM 1771 O O . LYS A 1 229 ? 15.693 23.984 -7.169 1.00 48.19 229 LYS A O 1
ATOM 1776 N N . ASN A 1 230 ? 13.876 22.683 -7.142 1.00 43.62 230 ASN A N 1
ATOM 1777 C CA . ASN A 1 230 ? 14.392 21.326 -7.483 1.00 43.62 230 ASN A CA 1
ATOM 1778 C C . ASN A 1 230 ? 13.691 20.137 -6.767 1.00 43.62 230 ASN A C 1
ATOM 1780 O O . ASN A 1 230 ? 13.228 20.236 -5.636 1.00 43.62 230 ASN A O 1
ATOM 1784 N N . ARG A 1 231 ? 13.672 19.011 -7.511 1.00 46.72 231 ARG A N 1
ATOM 1785 C CA . ARG A 1 231 ? 13.258 17.591 -7.297 1.00 46.72 231 ARG A CA 1
ATOM 1786 C C . ARG A 1 231 ? 12.823 17.125 -5.893 1.00 46.72 231 ARG A C 1
ATOM 1788 O O . ARG A 1 231 ? 13.531 17.369 -4.930 1.00 46.72 231 ARG A O 1
ATOM 1795 N N . ALA A 1 232 ? 11.759 16.313 -5.802 1.00 44.19 232 ALA A N 1
ATOM 1796 C CA . ALA A 1 232 ? 11.239 15.722 -4.554 1.00 44.19 232 ALA A CA 1
ATOM 1797 C C . ALA A 1 232 ? 11.385 14.180 -4.463 1.00 44.19 232 ALA A C 1
ATOM 1799 O O . ALA A 1 232 ? 11.018 13.473 -5.399 1.00 44.19 232 ALA A O 1
ATOM 1800 N N . TRP A 1 233 ? 11.873 13.689 -3.310 1.00 52.56 233 TRP A N 1
ATOM 1801 C CA . TRP A 1 233 ? 11.715 12.337 -2.706 1.00 52.56 233 TRP A CA 1
ATOM 1802 C C . TRP A 1 233 ? 12.228 12.404 -1.238 1.00 52.56 233 TRP A C 1
ATOM 1804 O O . TRP A 1 233 ? 13.187 13.166 -1.052 1.00 52.56 233 TRP A O 1
ATOM 1814 N N . PRO A 1 234 ? 11.684 11.724 -0.181 1.00 51.19 234 PRO A N 1
ATOM 1815 C CA . PRO A 1 234 ? 10.965 10.420 -0.061 1.00 51.19 234 PRO A CA 1
ATOM 1816 C C . PRO A 1 234 ? 9.439 10.524 0.171 1.00 51.19 234 PRO A C 1
ATOM 1818 O O . PRO A 1 234 ? 8.887 11.532 -0.202 1.00 51.19 234 PRO A O 1
ATOM 1821 N N . THR A 1 235 ? 8.726 9.505 0.687 1.00 47.47 235 THR A N 1
ATOM 1822 C CA . THR A 1 235 ? 7.307 9.573 1.161 1.00 47.47 235 THR A CA 1
ATOM 1823 C C . THR A 1 235 ? 7.173 9.797 2.671 1.00 47.47 235 THR A C 1
ATOM 1825 O O . THR A 1 235 ? 6.073 10.003 3.178 1.00 47.47 235 THR A O 1
ATOM 1828 N N . PHE A 1 236 ? 8.308 9.819 3.364 1.00 53.38 236 PHE A N 1
ATOM 1829 C CA . PHE A 1 236 ? 8.470 10.081 4.784 1.00 53.38 236 PHE A CA 1
ATOM 1830 C C . PHE A 1 236 ? 9.881 10.644 4.997 1.00 53.38 236 PHE A C 1
ATOM 1832 O O . PHE A 1 236 ? 10.842 10.152 4.398 1.00 53.38 236 PHE A O 1
ATOM 1839 N N . LYS A 1 237 ? 10.033 11.686 5.823 1.00 67.25 237 LYS A N 1
ATOM 1840 C CA . LYS A 1 237 ? 11.353 12.211 6.199 1.00 67.25 237 LYS A CA 1
ATOM 1841 C C . LYS A 1 237 ? 11.683 11.783 7.621 1.00 67.25 237 LYS A C 1
ATOM 1843 O O . LYS A 1 237 ? 11.131 12.330 8.574 1.00 67.25 237 LYS A O 1
ATOM 1848 N N . GLN A 1 238 ? 12.641 10.870 7.747 1.00 64.06 238 GLN A N 1
ATOM 1849 C CA . GLN A 1 238 ? 13.235 10.537 9.035 1.00 64.06 238 GLN A CA 1
ATOM 1850 C C . GLN A 1 238 ? 14.176 11.655 9.497 1.00 64.06 238 GLN A C 1
ATOM 1852 O O . GLN A 1 238 ? 14.880 12.270 8.686 1.00 64.06 238 GLN A O 1
ATOM 1857 N N . ALA A 1 239 ? 14.215 11.899 10.805 1.00 64.56 239 ALA A N 1
ATOM 1858 C CA . ALA A 1 239 ? 15.219 12.770 11.403 1.00 64.56 239 ALA A CA 1
ATOM 1859 C C . ALA A 1 239 ? 16.637 12.256 11.087 1.00 64.56 239 ALA A C 1
ATOM 1861 O O . ALA A 1 239 ? 16.927 11.068 11.231 1.00 64.56 239 ALA A O 1
ATOM 1862 N N . LYS A 1 240 ? 17.526 13.153 10.644 1.00 66.06 240 LYS A N 1
ATOM 1863 C CA . LYS A 1 240 ? 18.935 12.845 10.361 1.00 66.06 240 LYS A CA 1
ATOM 1864 C C . LYS A 1 240 ? 19.824 13.473 11.428 1.00 66.06 240 LYS A C 1
ATOM 1866 O O . LYS A 1 240 ? 19.608 14.617 11.804 1.00 66.06 240 LYS A O 1
ATOM 1871 N N . ALA A 1 241 ? 20.858 12.744 11.847 1.00 64.00 241 ALA A N 1
ATOM 1872 C CA . ALA A 1 241 ? 21.842 13.235 12.814 1.00 64.00 241 ALA A CA 1
ATOM 1873 C C . ALA A 1 241 ? 22.902 14.174 12.200 1.00 64.00 241 ALA A C 1
ATOM 1875 O O . ALA A 1 241 ? 23.518 14.954 12.915 1.00 64.00 241 ALA A O 1
ATOM 1876 N N . LYS A 1 242 ? 23.137 14.102 10.880 1.00 66.25 242 LYS A N 1
ATOM 1877 C CA . LYS A 1 242 ? 24.116 14.944 10.171 1.00 66.25 242 LYS A CA 1
ATOM 1878 C C . LYS A 1 242 ? 23.412 16.052 9.393 1.00 66.25 242 LYS A C 1
ATOM 1880 O O . LYS A 1 242 ? 22.466 15.771 8.657 1.00 66.25 242 LYS A O 1
ATOM 1885 N N . VAL A 1 243 ? 23.915 17.281 9.516 1.00 65.12 243 VAL A N 1
ATOM 1886 C CA . VAL A 1 243 ? 23.440 18.438 8.747 1.00 65.12 243 VAL A CA 1
ATOM 1887 C C . VAL A 1 243 ? 23.916 18.298 7.301 1.00 65.12 243 VAL A C 1
ATOM 1889 O O . VAL A 1 243 ? 25.115 18.294 7.031 1.00 65.12 243 VAL A O 1
ATOM 1892 N N . SER A 1 244 ? 22.977 18.136 6.371 1.00 63.56 244 SER A N 1
ATOM 1893 C CA . SER A 1 244 ? 23.241 18.170 4.930 1.00 63.56 244 SER A CA 1
ATOM 1894 C C . SER A 1 244 ? 23.005 19.577 4.371 1.00 63.56 244 SER A C 1
ATOM 1896 O O . SER A 1 244 ? 22.231 20.332 4.969 1.00 63.56 244 SER A O 1
ATOM 1898 N N . PRO A 1 245 ? 23.599 19.925 3.212 1.00 65.81 245 PRO A N 1
ATOM 1899 C CA . PRO A 1 245 ? 23.193 21.104 2.449 1.00 65.81 245 PRO A CA 1
ATOM 1900 C C . PRO A 1 245 ? 21.673 21.137 2.251 1.00 65.81 245 PRO A C 1
ATOM 1902 O O . PRO A 1 245 ? 21.046 20.074 2.187 1.00 65.81 245 PRO A O 1
ATOM 1905 N N . LEU A 1 246 ? 21.100 22.342 2.165 1.00 63.38 246 LEU A N 1
ATOM 1906 C CA . LEU A 1 246 ? 19.656 22.535 2.028 1.00 63.38 246 LEU A CA 1
ATOM 1907 C C . LEU A 1 246 ? 19.118 21.715 0.850 1.00 63.38 246 LEU A C 1
ATOM 1909 O O . LEU A 1 246 ? 19.547 21.883 -0.292 1.00 63.38 246 LEU A O 1
ATOM 1913 N N . HIS A 1 247 ? 18.177 20.825 1.142 1.00 64.44 247 HIS A N 1
ATOM 1914 C CA . HIS A 1 247 ? 17.563 19.936 0.169 1.00 64.44 247 HIS A CA 1
ATOM 1915 C C . HIS A 1 247 ? 16.043 20.133 0.172 1.00 64.44 247 HIS A C 1
ATOM 1917 O O . HIS A 1 247 ? 15.450 20.499 1.183 1.00 64.44 247 HIS A O 1
ATOM 1923 N N . SER A 1 248 ? 15.367 19.854 -0.942 1.00 62.00 248 SER A N 1
ATOM 1924 C CA . SER A 1 248 ? 13.903 19.999 -1.068 1.00 62.00 248 SER A CA 1
ATOM 1925 C C . SER A 1 248 ? 13.117 19.207 -0.011 1.00 62.00 248 SER A C 1
ATOM 1927 O O . SER A 1 248 ? 12.050 19.626 0.437 1.00 62.00 248 SER A O 1
ATOM 1929 N N . SER A 1 249 ? 13.672 18.081 0.447 1.00 64.06 249 SER A N 1
ATOM 1930 C CA . SER A 1 249 ? 13.119 17.289 1.548 1.00 64.06 249 SER A CA 1
ATOM 1931 C C . SER A 1 249 ? 13.077 18.050 2.873 1.00 64.06 249 SER A C 1
ATOM 1933 O O . SER A 1 249 ? 12.324 17.661 3.755 1.00 64.06 249 SER A O 1
ATOM 1935 N N . ASP A 1 250 ? 13.860 19.116 3.053 1.00 68.88 250 ASP A N 1
ATOM 1936 C CA . ASP A 1 250 ? 13.864 19.903 4.290 1.00 68.88 250 ASP A CA 1
ATOM 1937 C C . ASP A 1 250 ? 12.576 20.681 4.530 1.00 68.88 250 ASP A C 1
ATOM 1939 O O . ASP A 1 250 ? 12.235 20.954 5.676 1.00 68.88 250 ASP A O 1
ATOM 1943 N N . PHE A 1 251 ? 11.792 20.885 3.476 1.00 69.12 251 PHE A N 1
ATOM 1944 C CA . PHE A 1 251 ? 10.457 21.469 3.543 1.00 69.12 251 PHE A CA 1
ATOM 1945 C C . PHE A 1 251 ? 9.361 20.436 3.854 1.00 69.12 251 PHE A C 1
ATOM 1947 O O . PHE A 1 251 ? 8.177 20.771 3.879 1.00 69.12 251 PHE A O 1
ATOM 1954 N N . CYS A 1 252 ? 9.730 19.169 4.077 1.00 68.12 252 CYS A N 1
ATOM 1955 C CA . CYS A 1 252 ? 8.800 18.134 4.511 1.00 68.12 252 CYS A CA 1
ATOM 1956 C C . CYS A 1 252 ? 8.833 17.991 6.042 1.00 68.12 252 CYS A C 1
ATOM 1958 O O . CYS A 1 252 ? 9.903 17.704 6.592 1.00 68.12 252 CYS A O 1
ATOM 1960 N N . PRO A 1 253 ? 7.691 18.123 6.742 1.00 71.00 253 PRO A N 1
ATOM 1961 C CA . PRO A 1 253 ? 7.457 17.606 8.076 1.00 71.00 253 PRO A CA 1
ATOM 1962 C C . PRO A 1 253 ? 8.201 16.321 8.391 1.00 71.00 253 PRO A C 1
ATOM 1964 O O . PRO A 1 253 ? 8.006 15.275 7.771 1.00 71.00 253 PRO A O 1
ATOM 1967 N N . THR A 1 254 ? 9.078 16.433 9.382 1.00 76.06 254 THR A N 1
ATOM 1968 C CA . THR A 1 254 ? 9.888 15.315 9.852 1.00 76.06 254 THR A CA 1
ATOM 1969 C C . THR A 1 254 ? 9.020 14.412 10.724 1.00 76.06 254 THR A C 1
ATOM 1971 O O . THR A 1 254 ? 8.248 14.906 11.542 1.00 76.06 254 THR A O 1
ATOM 1974 N N . ASN A 1 255 ? 9.132 13.095 10.549 1.00 76.75 255 ASN A N 1
ATOM 1975 C CA . ASN A 1 255 ? 8.376 12.086 11.299 1.00 76.75 255 ASN A CA 1
ATOM 1976 C C . ASN A 1 255 ? 6.844 12.300 11.323 1.00 76.75 255 ASN A C 1
ATOM 1978 O O . ASN A 1 255 ? 6.189 12.029 12.328 1.00 76.75 255 ASN A O 1
ATOM 1982 N N . CYS A 1 256 ? 6.271 12.804 10.227 1.00 76.56 256 CYS A N 1
ATOM 1983 C CA . CYS A 1 256 ? 4.837 13.066 10.116 1.00 76.56 256 CYS A CA 1
ATOM 1984 C C . CYS A 1 256 ? 4.042 11.768 9.899 1.00 76.56 256 CYS A C 1
ATOM 1986 O O . CYS A 1 256 ? 4.275 11.065 8.916 1.00 76.56 256 CYS A O 1
ATOM 1988 N N . HIS A 1 257 ? 3.097 11.474 10.790 1.00 77.69 257 HIS A N 1
ATOM 1989 C CA . HIS A 1 257 ? 2.194 10.326 10.714 1.00 77.69 257 HIS A CA 1
ATOM 1990 C C . HIS A 1 257 ? 0.808 10.687 11.266 1.00 77.69 257 HIS A C 1
ATOM 1992 O O . HIS A 1 257 ? 0.670 11.569 12.115 1.00 77.69 257 HIS A O 1
ATOM 1998 N N . ILE A 1 258 ? -0.230 10.023 10.760 1.00 80.62 258 ILE A N 1
ATOM 1999 C CA . ILE A 1 258 ? -1.609 10.172 11.232 1.00 80.62 258 ILE A CA 1
ATOM 2000 C C . ILE A 1 258 ? -1.986 8.896 11.978 1.00 80.62 258 ILE A C 1
ATOM 2002 O O . ILE A 1 258 ? -2.051 7.824 11.379 1.00 80.62 258 ILE A O 1
ATOM 2006 N N . ASN A 1 259 ? -2.264 9.022 13.269 1.00 80.94 259 ASN A N 1
ATOM 2007 C CA . ASN A 1 259 ? -2.825 7.955 14.084 1.00 80.94 259 ASN A CA 1
ATOM 2008 C C . ASN A 1 259 ? -4.346 8.008 13.960 1.00 80.94 259 ASN A C 1
ATOM 2010 O O . ASN A 1 259 ? -4.981 8.999 14.323 1.00 80.94 259 ASN A O 1
ATOM 2014 N N . VAL A 1 260 ? -4.931 6.960 13.394 1.00 82.75 260 VAL A N 1
ATOM 2015 C CA . VAL A 1 260 ? -6.373 6.831 13.197 1.00 82.75 260 VAL A CA 1
ATOM 2016 C C . VAL A 1 260 ? -6.890 5.769 14.156 1.00 82.75 260 VAL A C 1
ATOM 2018 O O . VAL A 1 260 ? -6.440 4.628 14.109 1.00 82.75 260 VAL A O 1
ATOM 2021 N N . MET A 1 261 ? -7.853 6.133 14.998 1.00 82.50 261 MET A N 1
ATOM 2022 C CA . MET A 1 261 ? -8.556 5.200 15.879 1.00 82.50 261 MET A CA 1
ATOM 2023 C C . MET A 1 261 ? -9.987 5.028 15.382 1.00 82.50 261 MET A C 1
ATOM 2025 O O . MET A 1 261 ? -10.753 5.990 15.338 1.00 82.50 261 MET A O 1
ATOM 2029 N N . GLU A 1 262 ? -10.344 3.810 14.994 1.00 82.50 262 GLU A N 1
ATOM 2030 C CA . GLU A 1 262 ? -11.687 3.427 14.561 1.00 82.50 262 GLU A CA 1
ATOM 2031 C C . GLU A 1 262 ? -12.323 2.558 15.650 1.00 82.50 262 GLU A C 1
ATOM 2033 O O . GLU A 1 262 ? -11.877 1.443 15.912 1.00 82.50 262 GLU A O 1
ATOM 2038 N N . VAL A 1 263 ? -13.359 3.079 16.305 1.00 81.75 263 VAL A N 1
ATOM 2039 C CA . VAL A 1 263 ? -14.081 2.402 17.389 1.00 81.75 263 VAL A CA 1
ATOM 2040 C C . VAL A 1 263 ? -15.409 1.901 16.839 1.00 81.75 263 VAL A C 1
ATOM 2042 O O . VAL A 1 263 ? -16.158 2.669 16.229 1.00 81.75 263 VAL A O 1
ATOM 2045 N N . SER A 1 264 ? -15.710 0.624 17.065 1.00 82.81 264 SER A N 1
ATOM 2046 C CA . SER A 1 264 ? -16.959 -0.011 16.640 1.00 82.81 264 SER A CA 1
ATOM 2047 C C . SER A 1 264 ? -17.643 -0.742 17.793 1.00 82.81 264 SER A C 1
ATOM 2049 O O . SER A 1 264 ? -17.010 -1.497 18.535 1.00 82.81 264 SER A O 1
ATOM 2051 N N . TYR A 1 265 ? -18.952 -0.526 17.930 1.00 79.00 265 TYR A N 1
ATOM 2052 C CA . TYR A 1 265 ? -19.786 -1.198 18.927 1.00 79.00 265 TYR A CA 1
ATOM 2053 C C . TYR A 1 265 ? -21.206 -1.444 18.396 1.00 79.00 265 TYR A C 1
ATOM 2055 O O . TYR A 1 265 ? -21.704 -0.668 17.571 1.00 79.00 265 TYR A O 1
ATOM 2063 N N . PRO A 1 266 ? -21.877 -2.534 18.810 1.00 78.25 266 PRO A N 1
ATOM 2064 C CA . PRO A 1 266 ? -23.247 -2.813 18.399 1.00 78.25 266 PRO A CA 1
ATOM 2065 C C . PRO A 1 266 ? -24.217 -1.775 18.975 1.00 78.25 266 PRO A C 1
ATOM 2067 O O . PRO A 1 266 ? -24.147 -1.388 20.139 1.00 78.25 266 PRO A O 1
ATOM 2070 N N . LYS A 1 267 ? -25.154 -1.326 18.141 1.00 72.06 267 LYS A N 1
ATOM 2071 C CA . LYS A 1 267 ? -26.207 -0.382 18.505 1.00 72.06 267 LYS A CA 1
ATOM 2072 C C . LYS A 1 267 ? -27.330 -1.161 19.192 1.00 72.06 267 LYS A C 1
ATOM 2074 O O . LYS A 1 267 ? -28.210 -1.703 18.525 1.00 72.06 267 LYS A O 1
ATOM 2079 N N . THR A 1 268 ? -27.293 -1.256 20.517 1.00 60.19 268 THR A N 1
ATOM 2080 C CA . THR A 1 268 ? -28.405 -1.813 21.297 1.00 60.19 268 THR A CA 1
ATOM 2081 C C . THR A 1 268 ? -29.528 -0.776 21.373 1.00 60.19 268 THR A C 1
ATOM 2083 O O . THR A 1 268 ? -29.304 0.397 21.663 1.00 60.19 268 THR A O 1
ATOM 2086 N N . SER A 1 269 ? -30.768 -1.181 21.105 1.00 51.12 269 SER A N 1
ATOM 2087 C CA . SER A 1 269 ? -31.955 -0.313 21.156 1.00 51.12 269 SER A CA 1
ATOM 2088 C C . SER A 1 269 ? -32.384 0.077 22.586 1.00 51.12 269 SER A C 1
ATOM 2090 O O . SER A 1 269 ? -33.544 0.413 22.792 1.00 51.12 269 SER A O 1
ATOM 2092 N N . GLY A 1 270 ? -31.476 0.020 23.570 1.00 50.47 270 GLY A N 1
ATOM 2093 C CA . GLY A 1 270 ? -31.788 0.185 24.996 1.00 50.47 270 GLY A CA 1
ATOM 2094 C C . GLY A 1 270 ? -30.782 0.973 25.844 1.00 50.47 270 GLY A C 1
ATOM 2095 O O . GLY A 1 270 ? -31.046 1.160 27.026 1.00 50.47 270 GLY A O 1
ATOM 2096 N N . CYS A 1 271 ? -29.665 1.475 25.307 1.00 41.75 271 CYS A N 1
ATOM 2097 C CA . CYS A 1 271 ? -28.734 2.282 26.108 1.00 41.75 271 CYS A CA 1
ATOM 2098 C C . CYS A 1 271 ? -29.082 3.777 26.043 1.00 41.75 271 CYS A C 1
ATOM 2100 O O . CYS A 1 271 ? -28.545 4.530 25.234 1.00 41.75 271 CYS A O 1
ATOM 2102 N N . LEU A 1 272 ? -29.978 4.207 26.934 1.00 43.31 272 LEU A N 1
ATOM 2103 C CA . LEU A 1 272 ? -30.002 5.580 27.443 1.00 43.31 272 LEU A CA 1
ATOM 2104 C C . LEU A 1 272 ? -28.783 5.746 28.363 1.00 43.31 272 LEU A C 1
ATOM 2106 O O . LEU A 1 272 ? -28.842 5.388 29.533 1.00 43.31 272 LEU A O 1
ATOM 2110 N N . GLY A 1 273 ? -27.653 6.215 27.836 1.00 38.03 273 GLY A N 1
ATOM 2111 C CA . GLY A 1 273 ? -26.457 6.398 28.660 1.00 38.03 273 GLY A CA 1
ATOM 2112 C C . GLY A 1 273 ? -25.240 6.839 27.863 1.00 38.03 273 GLY A C 1
ATOM 2113 O O . GLY A 1 273 ? -24.575 6.029 27.232 1.00 38.03 273 GLY A O 1
ATOM 2114 N N . SER A 1 274 ? -25.002 8.146 27.902 1.00 49.06 274 SER A N 1
ATOM 2115 C CA . SER A 1 274 ? -23.854 8.891 27.384 1.00 49.06 274 SER A CA 1
ATOM 2116 C C . SER A 1 274 ? -22.503 8.158 27.437 1.00 49.06 274 SER A C 1
ATOM 2118 O O . SER A 1 274 ? -22.048 7.750 28.503 1.00 49.06 274 SER A O 1
ATOM 2120 N N . ALA A 1 275 ? -21.808 8.129 26.299 1.00 49.69 275 ALA A N 1
ATOM 2121 C CA . ALA A 1 275 ? -20.351 8.134 26.249 1.00 49.69 275 ALA A CA 1
ATOM 2122 C C . ALA A 1 275 ? -19.926 9.051 25.088 1.00 49.69 275 ALA A C 1
ATOM 2124 O O . ALA A 1 275 ? -19.933 8.656 23.926 1.00 49.69 275 ALA A O 1
ATOM 2125 N N . PHE A 1 276 ? -19.623 10.305 25.433 1.00 39.91 276 PHE A N 1
ATOM 2126 C CA . PHE A 1 276 ? -19.027 11.342 24.579 1.00 39.91 276 PHE A CA 1
ATOM 2127 C C . PHE A 1 276 ? -19.812 11.720 23.310 1.00 39.91 276 PHE A C 1
ATOM 2129 O O . PHE A 1 276 ? -19.390 11.477 22.182 1.00 39.91 276 PHE A O 1
ATOM 2136 N N . GLY A 1 277 ? -20.932 12.419 23.489 1.00 39.72 277 GLY A N 1
ATOM 2137 C CA . GLY A 1 277 ? -21.582 13.150 22.403 1.00 39.72 277 GLY A CA 1
ATOM 2138 C C . GLY A 1 277 ? -22.506 14.226 22.952 1.00 39.72 277 GLY A C 1
ATOM 2139 O O . GLY A 1 277 ? -23.528 13.911 23.552 1.00 39.72 277 GLY A O 1
ATOM 2140 N N . VAL A 1 278 ? -22.153 15.498 22.758 1.00 34.69 278 VAL A N 1
ATOM 2141 C CA . VAL A 1 278 ? -23.084 16.614 22.964 1.00 34.69 278 VAL A CA 1
ATOM 2142 C C . VAL A 1 278 ? -24.226 16.425 21.967 1.00 34.69 278 VAL A C 1
ATOM 2144 O O . VAL A 1 278 ? -24.029 16.515 20.755 1.00 34.69 278 VAL A O 1
ATOM 2147 N N . GLN A 1 279 ? -25.407 16.086 22.477 1.00 34.59 279 GLN A N 1
ATOM 2148 C CA . GLN A 1 279 ? -26.589 15.825 21.671 1.00 34.59 279 GLN A CA 1
ATOM 2149 C C . GLN A 1 279 ? -27.163 17.150 21.155 1.00 34.59 279 GLN A C 1
ATOM 2151 O O . GLN A 1 279 ? -27.867 17.861 21.865 1.00 34.59 279 GLN A O 1
ATOM 2156 N N . LEU A 1 280 ? -26.849 17.488 19.904 1.00 35.72 280 LEU A N 1
ATOM 2157 C CA . LEU A 1 280 ? -27.596 18.477 19.130 1.00 35.72 280 LEU A CA 1
ATOM 2158 C C . LEU A 1 280 ? -28.798 17.765 18.504 1.00 35.72 280 LEU A C 1
ATOM 2160 O O . LEU A 1 280 ? -28.696 17.114 17.464 1.00 35.72 280 LEU A O 1
ATOM 2164 N N . ASP A 1 281 ? -29.931 17.850 19.197 1.00 31.12 281 ASP A N 1
ATOM 2165 C CA . ASP A 1 281 ? -31.225 17.361 18.732 1.00 31.12 281 ASP A CA 1
ATOM 2166 C C . ASP A 1 281 ? -31.597 17.993 17.379 1.00 31.12 281 ASP A C 1
ATOM 2168 O O . ASP A 1 281 ? -31.743 19.208 17.248 1.00 31.12 281 ASP A O 1
ATOM 2172 N N . SER A 1 282 ? -31.868 17.153 16.379 1.00 30.16 282 SER A N 1
ATOM 2173 C CA . SER A 1 282 ? -32.771 17.512 15.286 1.00 30.16 282 SER A CA 1
ATOM 2174 C C . SER A 1 282 ? -33.733 16.356 15.044 1.00 30.16 282 SER A C 1
ATOM 2176 O O . SER A 1 282 ? -33.406 15.331 14.446 1.00 30.16 282 SER A O 1
ATOM 2178 N N . ARG A 1 283 ? -34.942 16.516 15.585 1.00 36.38 283 ARG A N 1
ATOM 2179 C CA . ARG A 1 283 ? -36.092 15.646 15.343 1.00 36.38 283 ARG A CA 1
ATOM 2180 C C . ARG A 1 283 ? -36.500 15.736 13.873 1.00 36.38 283 ARG A C 1
ATOM 2182 O O . ARG A 1 283 ? -36.786 16.831 13.401 1.00 36.38 283 ARG A O 1
ATOM 2189 N N . LYS A 1 284 ? -36.678 14.587 13.215 1.00 31.41 284 LYS A N 1
ATOM 2190 C CA . LYS A 1 284 ? -37.772 14.344 12.255 1.00 31.41 284 LYS A CA 1
ATOM 2191 C C . LYS A 1 284 ? -37.982 12.837 12.076 1.00 31.41 284 LYS A C 1
ATOM 2193 O O . LYS A 1 284 ? -37.175 12.141 11.473 1.00 31.41 284 LYS A O 1
ATOM 2198 N N . SER A 1 285 ? -39.078 12.354 12.658 1.00 28.28 285 SER A N 1
ATOM 2199 C CA . SER A 1 285 ? -39.639 11.017 12.460 1.00 28.28 285 SER A CA 1
ATOM 2200 C C . SER A 1 285 ? -40.401 10.995 11.135 1.00 28.28 285 SER A C 1
ATOM 2202 O O . SER A 1 285 ? -41.234 11.868 10.908 1.00 28.28 285 SER A O 1
ATOM 2204 N N . THR A 1 286 ? -40.130 10.016 10.270 1.00 28.50 286 THR A N 1
ATOM 2205 C CA . THR A 1 286 ? -41.088 9.589 9.239 1.00 28.50 286 THR A CA 1
ATOM 2206 C C . THR A 1 286 ? -41.211 8.075 9.333 1.00 28.50 286 THR A C 1
ATOM 2208 O O . THR A 1 286 ? -40.234 7.343 9.183 1.00 28.50 286 THR A O 1
ATOM 2211 N N . LEU A 1 287 ? -42.415 7.644 9.691 1.00 34.62 287 LEU A N 1
ATOM 2212 C CA . LEU A 1 287 ? -42.851 6.269 9.861 1.00 34.62 287 LEU A CA 1
ATOM 2213 C C . LEU A 1 287 ? -43.241 5.713 8.486 1.00 34.62 287 LEU A C 1
ATOM 2215 O O . LEU A 1 287 ? -44.182 6.218 7.891 1.00 34.62 287 LEU A O 1
ATOM 2219 N N . GLU A 1 288 ? -42.580 4.659 8.018 1.00 29.48 288 GLU A N 1
ATOM 2220 C CA . GLU A 1 288 ? -43.069 3.835 6.906 1.00 29.48 288 GLU A CA 1
ATOM 2221 C C . GLU A 1 288 ? -43.025 2.368 7.350 1.00 29.48 288 GLU A C 1
ATOM 2223 O O . GLU A 1 288 ? -41.973 1.793 7.641 1.00 29.48 288 GLU A O 1
ATOM 2228 N N . ARG A 1 289 ? -44.222 1.793 7.485 1.00 36.38 289 ARG A N 1
ATOM 2229 C CA . ARG A 1 289 ? -44.498 0.395 7.819 1.00 36.38 289 ARG A CA 1
ATOM 2230 C C . ARG A 1 289 ? -44.639 -0.367 6.500 1.00 36.38 289 ARG A C 1
ATOM 2232 O O . ARG A 1 289 ? -45.591 -0.133 5.770 1.00 36.38 289 ARG A O 1
ATOM 2239 N N . GLY A 1 290 ? -43.762 -1.333 6.243 1.00 28.44 290 GLY A N 1
ATOM 2240 C CA . GLY A 1 290 ? -43.893 -2.255 5.112 1.00 28.44 290 GLY A CA 1
ATOM 2241 C C . GLY A 1 290 ? -43.079 -3.523 5.345 1.00 28.44 290 GLY A C 1
ATOM 2242 O O . GLY A 1 290 ? -41.859 -3.468 5.449 1.00 28.44 290 GLY A O 1
ATOM 2243 N N . GLY A 1 291 ? -43.760 -4.662 5.486 1.00 35.31 291 GLY A N 1
ATOM 2244 C CA . GLY A 1 291 ? -43.129 -5.967 5.673 1.00 35.31 291 GLY A CA 1
ATOM 2245 C C . GLY A 1 291 ? -42.698 -6.610 4.355 1.00 35.31 291 GLY A C 1
ATOM 2246 O O . GLY A 1 291 ? -43.421 -6.512 3.366 1.00 35.31 291 GLY A O 1
ATOM 2247 N N . ARG A 1 292 ? -41.551 -7.305 4.371 1.00 31.08 292 ARG A N 1
ATOM 2248 C CA . ARG A 1 292 ? -41.278 -8.586 3.684 1.00 31.08 292 ARG A CA 1
ATOM 2249 C C . ARG A 1 292 ? -39.827 -9.039 3.910 1.00 31.08 292 ARG A C 1
ATOM 2251 O O . ARG A 1 292 ? -38.915 -8.224 3.887 1.00 31.08 292 ARG A O 1
ATOM 2258 N N . ALA A 1 293 ? -39.697 -10.362 4.033 1.00 32.28 293 ALA A N 1
ATOM 2259 C CA . ALA A 1 293 ? -38.503 -11.213 4.003 1.00 32.28 293 ALA A CA 1
ATOM 2260 C C . ALA A 1 293 ? -37.516 -11.121 5.185 1.00 32.28 293 ALA A C 1
ATOM 2262 O O . ALA A 1 293 ? -36.801 -10.138 5.362 1.00 32.28 293 ALA A O 1
ATOM 2263 N N . GLU A 1 294 ? -37.411 -12.225 5.934 1.00 38.50 294 GLU A N 1
ATOM 2264 C CA . GLU A 1 294 ? -36.207 -12.580 6.690 1.00 38.50 294 GLU A CA 1
ATOM 2265 C C . GLU A 1 294 ? -35.027 -12.744 5.717 1.00 38.50 294 GLU A C 1
ATOM 2267 O O . GLU A 1 294 ? -34.734 -13.828 5.221 1.00 38.50 294 GLU A O 1
ATOM 2272 N N . GLN A 1 295 ? -34.353 -11.644 5.403 1.00 41.09 295 GLN A N 1
ATOM 2273 C CA . GLN A 1 295 ? -32.974 -11.662 4.930 1.00 41.09 295 GLN A CA 1
ATOM 2274 C C . GLN A 1 295 ? -32.091 -11.265 6.109 1.00 41.09 295 GLN A C 1
ATOM 2276 O O . GLN A 1 295 ? -32.398 -10.294 6.802 1.00 41.09 295 GLN A O 1
ATOM 2281 N N . GLY A 1 296 ? -31.040 -12.055 6.354 1.00 48.72 296 GLY A N 1
ATOM 2282 C CA . GLY A 1 296 ? -30.158 -11.986 7.522 1.00 48.72 296 GLY A CA 1
ATOM 2283 C C . GLY A 1 296 ? -29.984 -10.571 8.077 1.00 48.72 296 GLY A C 1
ATOM 2284 O O . GLY A 1 296 ? -29.461 -9.669 7.421 1.00 48.72 296 GLY A O 1
ATOM 2285 N N . LYS A 1 297 ? -30.478 -10.359 9.296 1.00 55.66 297 LYS A N 1
ATOM 2286 C CA . LYS A 1 297 ? -30.493 -9.044 9.927 1.00 55.66 297 LYS A CA 1
ATOM 2287 C C . LYS A 1 297 ? -29.075 -8.696 10.378 1.00 55.66 297 LYS A C 1
ATOM 2289 O O . LYS A 1 297 ? -28.609 -9.200 11.393 1.00 55.66 297 LYS A O 1
ATOM 2294 N N . MET A 1 298 ? -28.392 -7.832 9.626 1.00 63.62 298 MET A N 1
ATOM 2295 C CA . MET A 1 298 ? -27.085 -7.304 10.023 1.00 63.62 298 MET A CA 1
ATOM 2296 C C . MET A 1 298 ? -27.218 -6.574 11.365 1.00 63.62 298 MET A C 1
ATOM 2298 O O . MET A 1 298 ? -28.103 -5.730 11.542 1.00 63.62 298 MET A O 1
ATOM 2302 N N . THR A 1 299 ? -26.325 -6.881 12.302 1.00 68.38 299 THR A N 1
ATOM 2303 C CA . THR A 1 299 ? -26.268 -6.185 13.588 1.00 68.38 299 THR A CA 1
ATOM 2304 C C . THR A 1 299 ? -25.919 -4.711 13.350 1.00 68.38 299 THR A C 1
ATOM 2306 O O . THR A 1 299 ? -24.871 -4.413 12.762 1.00 68.38 299 THR A O 1
ATOM 2309 N N . PRO A 1 300 ? -26.787 -3.755 13.741 1.00 69.62 300 PRO A N 1
ATOM 2310 C CA . PRO A 1 300 ? -26.476 -2.345 13.569 1.00 69.62 300 PRO A CA 1
ATOM 2311 C C . PRO A 1 300 ? -25.253 -2.015 14.426 1.00 69.62 300 PRO A C 1
ATOM 2313 O O . PRO A 1 300 ? -25.204 -2.389 15.592 1.00 69.62 300 PRO A O 1
ATOM 2316 N N . GLN A 1 301 ? -24.266 -1.324 13.859 1.00 72.25 301 GLN A N 1
ATOM 2317 C CA . GLN A 1 301 ? -23.084 -0.865 14.588 1.00 72.25 301 GLN A CA 1
ATOM 2318 C C . GLN A 1 301 ? -22.975 0.653 14.530 1.00 72.25 301 GLN A C 1
ATOM 2320 O O . GLN A 1 301 ? -23.318 1.278 13.523 1.00 72.25 301 GLN A O 1
ATOM 2325 N N . VAL A 1 302 ? -22.499 1.236 15.623 1.00 78.69 302 VAL A N 1
ATOM 2326 C CA . VAL A 1 302 ? -22.024 2.614 15.656 1.00 78.69 302 VAL A CA 1
ATOM 2327 C C . VAL A 1 302 ? -20.524 2.588 15.412 1.00 78.69 302 VAL A C 1
ATOM 2329 O O . VAL A 1 302 ? -19.815 1.741 15.957 1.00 78.69 302 VAL A O 1
ATOM 2332 N N . LYS A 1 303 ? -20.059 3.516 14.576 1.00 76.25 303 LYS A N 1
ATOM 2333 C CA . LYS A 1 303 ? -18.644 3.717 14.293 1.00 76.25 303 LYS A CA 1
ATOM 2334 C C . LYS A 1 303 ? -18.255 5.144 14.601 1.00 76.25 303 LYS A C 1
ATOM 2336 O O . LYS A 1 303 ? -18.958 6.069 14.197 1.00 76.25 303 LYS A O 1
ATOM 2341 N N . VAL A 1 304 ? -17.112 5.302 15.245 1.00 81.12 304 VAL A N 1
ATOM 2342 C CA . VAL A 1 304 ? -16.488 6.600 15.480 1.00 81.12 304 VAL A CA 1
ATOM 2343 C C . VAL A 1 304 ? -15.049 6.521 14.990 1.00 81.12 304 VAL A C 1
ATOM 2345 O O . VAL A 1 304 ? -14.368 5.526 15.227 1.00 81.12 304 VAL A O 1
ATOM 2348 N N . GLN A 1 305 ? -14.600 7.549 14.273 1.00 80.94 305 GLN A N 1
ATOM 2349 C CA . GLN A 1 305 ? -13.224 7.665 13.804 1.00 80.94 305 GLN A CA 1
ATOM 2350 C C . GLN A 1 305 ? -12.593 8.910 14.423 1.00 80.94 305 GLN A C 1
ATOM 2352 O O . GLN A 1 305 ? -13.090 10.019 14.230 1.00 80.94 305 GLN A O 1
ATOM 2357 N N . HIS A 1 306 ? -11.479 8.730 15.123 1.00 81.44 306 HIS A N 1
ATOM 2358 C CA . HIS A 1 306 ? -10.634 9.812 15.616 1.00 81.44 306 HIS A CA 1
ATOM 2359 C C . HIS A 1 306 ? -9.341 9.845 14.803 1.00 81.44 306 HIS A C 1
ATOM 2361 O O . HIS A 1 306 ? -8.798 8.801 14.450 1.00 81.44 306 HIS A O 1
ATOM 2367 N N . SER A 1 307 ? -8.857 11.041 14.473 1.00 80.00 307 SER A N 1
ATOM 2368 C CA . SER A 1 307 ? -7.595 11.237 13.753 1.00 80.00 307 SER A CA 1
ATOM 2369 C C . SER A 1 307 ? -6.703 12.176 14.548 1.00 80.00 307 SER A C 1
ATOM 2371 O O . SER A 1 307 ? -7.102 13.300 14.846 1.00 80.00 307 SER A O 1
ATOM 2373 N N . ILE A 1 308 ? -5.504 11.713 14.880 1.00 83.56 308 ILE A N 1
ATOM 2374 C CA . ILE A 1 308 ? -4.490 12.463 15.617 1.00 83.56 308 ILE A CA 1
ATOM 2375 C C . ILE A 1 308 ? -3.269 12.589 14.708 1.00 83.56 308 ILE A C 1
ATOM 2377 O O . ILE A 1 308 ? -2.682 11.590 14.301 1.00 83.56 308 ILE A O 1
ATOM 2381 N N . LEU A 1 309 ? -2.896 13.819 14.358 1.00 80.81 309 LEU A N 1
ATOM 2382 C CA . LEU A 1 309 ? -1.689 14.092 13.581 1.00 80.81 309 LEU A CA 1
ATOM 2383 C C . LEU A 1 309 ? -0.495 14.239 14.527 1.00 80.81 309 LEU A C 1
ATOM 2385 O O . LEU A 1 309 ? -0.524 15.057 15.444 1.00 80.81 309 LEU A O 1
ATOM 2389 N N . SER A 1 310 ? 0.573 13.494 14.264 1.00 80.19 310 SER A N 1
ATOM 2390 C CA . SER A 1 310 ? 1.824 13.560 15.015 1.00 80.19 310 SER A CA 1
ATOM 2391 C C . SER A 1 310 ? 2.978 13.885 14.071 1.00 80.19 310 SER A C 1
ATOM 2393 O O . SER A 1 310 ? 3.154 13.252 13.033 1.00 80.19 310 SER A O 1
ATOM 2395 N N . MET A 1 311 ? 3.771 14.899 14.413 1.00 81.56 311 MET A N 1
ATOM 2396 C CA . MET A 1 311 ? 4.906 15.349 13.606 1.00 81.56 311 MET A CA 1
ATOM 2397 C C . MET A 1 311 ? 6.009 15.915 14.500 1.00 81.56 311 MET A C 1
ATOM 2399 O O . MET A 1 311 ? 5.724 16.492 15.549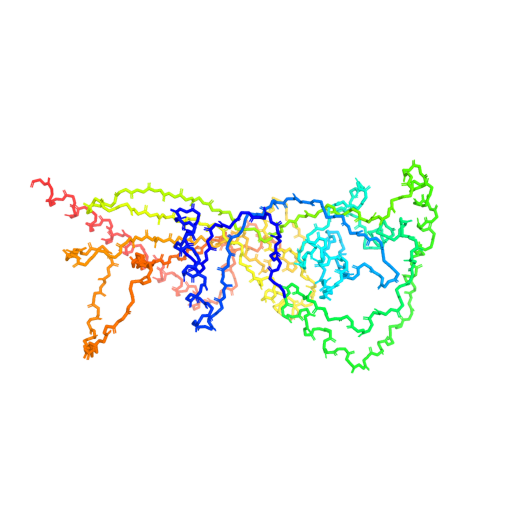 1.00 81.56 311 MET A O 1
ATOM 2403 N N . ALA A 1 312 ? 7.269 15.766 14.091 1.00 79.38 312 ALA A N 1
ATOM 2404 C CA . ALA A 1 312 ? 8.367 16.441 14.770 1.00 79.38 312 ALA A CA 1
ATOM 2405 C C . ALA A 1 312 ? 8.286 17.955 14.533 1.00 79.38 312 ALA A C 1
ATOM 2407 O O . ALA A 1 312 ? 7.806 18.411 13.490 1.00 79.38 312 ALA A O 1
ATOM 2408 N N . ALA A 1 313 ? 8.798 18.727 15.494 1.00 76.00 313 ALA A N 1
ATOM 2409 C CA . ALA A 1 313 ? 8.844 20.177 15.386 1.00 76.00 313 ALA A CA 1
ATOM 2410 C C . ALA A 1 313 ? 9.572 20.600 14.089 1.00 76.00 313 ALA A C 1
ATOM 2412 O O . ALA A 1 313 ? 10.655 20.075 13.793 1.00 76.00 313 ALA A O 1
ATOM 2413 N N . PRO A 1 314 ? 9.007 21.536 13.303 1.00 72.25 314 PRO A N 1
ATOM 2414 C CA . PRO A 1 314 ? 9.677 22.075 12.127 1.00 72.25 314 PRO A CA 1
ATOM 2415 C C . PRO A 1 314 ? 11.060 22.624 12.489 1.00 72.25 314 PRO A C 1
ATOM 2417 O O . PRO A 1 314 ? 11.205 23.396 13.438 1.00 72.25 314 PRO A O 1
ATOM 2420 N N . SER A 1 315 ? 12.088 22.231 11.736 1.00 68.62 315 SER A N 1
ATOM 2421 C CA . SER A 1 315 ? 13.468 22.626 12.018 1.00 68.62 315 SER A CA 1
ATOM 2422 C C . SER A 1 315 ? 14.239 22.962 10.745 1.00 68.62 315 SER A C 1
ATOM 2424 O O . SER A 1 315 ? 14.058 22.330 9.707 1.00 68.62 315 SER A O 1
ATOM 2426 N N . GLY A 1 316 ? 15.101 23.978 10.838 1.00 65.62 316 GLY A N 1
ATOM 2427 C CA . GLY A 1 316 ? 15.900 24.513 9.734 1.00 65.62 316 GLY A CA 1
ATOM 2428 C C . GLY A 1 316 ? 17.397 24.300 9.929 1.00 65.62 316 GLY A C 1
ATOM 2429 O O . GLY A 1 316 ? 18.167 25.222 9.697 1.00 65.62 316 GLY A O 1
ATOM 2430 N N . HIS A 1 317 ? 17.821 23.116 10.383 1.00 64.00 317 HIS A N 1
ATOM 2431 C CA . HIS A 1 317 ? 19.231 22.827 10.700 1.00 64.00 317 HIS A CA 1
ATOM 2432 C C . HIS A 1 317 ? 20.195 23.142 9.536 1.00 64.00 317 HIS A C 1
ATOM 2434 O O . HIS A 1 317 ? 21.312 23.599 9.759 1.00 64.00 317 HIS A O 1
ATOM 2440 N N . SER A 1 318 ? 19.746 22.965 8.290 1.00 60.78 318 SER A N 1
ATOM 2441 C CA . SER A 1 318 ? 20.515 23.267 7.074 1.00 60.78 318 SER A CA 1
ATOM 2442 C C . SER A 1 318 ? 20.636 24.762 6.744 1.00 60.78 318 SER A C 1
ATOM 2444 O O . SER A 1 318 ? 21.341 25.112 5.803 1.00 60.78 318 SER A O 1
ATOM 2446 N N . LEU A 1 319 ? 19.981 25.648 7.505 1.00 62.81 319 LEU A N 1
ATOM 2447 C CA . LEU A 1 319 ? 20.070 27.109 7.364 1.00 62.81 319 LEU A CA 1
ATOM 2448 C C . LEU A 1 319 ? 21.203 27.720 8.213 1.00 62.81 319 LEU A C 1
ATOM 2450 O O . LEU A 1 319 ? 21.296 28.938 8.338 1.00 62.81 319 LEU A O 1
ATOM 2454 N N . GLY A 1 320 ? 22.074 26.884 8.793 1.00 56.56 320 GLY A N 1
ATOM 2455 C CA . GLY A 1 320 ? 23.343 27.321 9.382 1.00 56.56 320 GLY A CA 1
ATOM 2456 C C . GLY A 1 320 ? 23.250 27.977 10.762 1.00 56.56 320 GLY A C 1
ATOM 2457 O O . GLY A 1 320 ? 24.240 28.538 11.220 1.00 56.56 320 GLY A O 1
ATOM 2458 N N . ARG A 1 321 ? 22.102 27.909 11.449 1.00 57.22 321 ARG A N 1
ATOM 2459 C CA . ARG A 1 321 ? 21.968 28.380 12.838 1.00 57.22 321 ARG A CA 1
ATOM 2460 C C . ARG A 1 321 ? 21.748 27.207 13.785 1.00 57.22 321 ARG A C 1
ATOM 2462 O O . ARG A 1 321 ? 20.720 26.541 13.728 1.00 57.22 321 ARG A O 1
ATOM 2469 N N . THR A 1 322 ? 22.739 26.963 14.638 1.00 52.84 322 THR A N 1
ATOM 2470 C CA . THR A 1 322 ? 22.748 25.899 15.654 1.00 52.84 322 THR A CA 1
ATOM 2471 C C . THR A 1 322 ? 22.063 26.304 16.958 1.00 52.84 322 THR A C 1
ATOM 2473 O O . THR A 1 322 ? 21.801 25.438 17.785 1.00 52.84 322 THR A O 1
ATOM 2476 N N . GLU A 1 323 ? 21.732 27.587 17.135 1.00 48.38 323 GLU A N 1
ATOM 2477 C CA . GLU A 1 323 ? 21.075 28.103 18.338 1.00 48.38 323 GLU A CA 1
ATOM 2478 C C . GLU A 1 323 ? 19.758 28.819 18.008 1.00 48.38 323 GLU A C 1
ATOM 2480 O O . GLU A 1 323 ? 19.716 29.742 17.189 1.00 48.38 323 GLU A O 1
ATOM 2485 N N . GLY A 1 324 ? 18.671 28.374 18.648 1.00 53.34 324 GLY A N 1
ATOM 2486 C CA . GLY A 1 324 ? 17.341 28.979 18.556 1.00 53.34 324 GLY A CA 1
ATOM 2487 C C . GLY A 1 324 ? 16.187 27.969 18.566 1.00 53.34 324 GLY A C 1
ATOM 2488 O O . GLY A 1 324 ? 16.355 26.788 18.267 1.00 53.34 324 GLY A O 1
ATOM 2489 N N . HIS A 1 325 ? 14.980 28.449 18.888 1.00 55.44 325 HIS A N 1
ATOM 2490 C CA . HIS A 1 325 ? 13.724 27.681 18.879 1.00 55.44 325 HIS A CA 1
ATOM 2491 C C . HIS A 1 325 ? 13.239 27.375 17.442 1.00 55.44 325 HIS A C 1
ATOM 2493 O O . HIS A 1 325 ? 12.184 27.845 17.012 1.00 55.44 325 HIS A O 1
ATOM 2499 N N . GLY A 1 326 ? 14.024 26.635 16.658 1.00 61.53 326 GLY A N 1
ATOM 2500 C CA . GLY A 1 326 ? 13.659 26.232 15.297 1.00 61.53 326 GLY A CA 1
ATOM 2501 C C . GLY A 1 326 ? 13.531 27.408 14.317 1.00 61.53 326 GLY A C 1
ATOM 2502 O O . GLY A 1 326 ? 14.411 28.260 14.232 1.00 61.53 326 GLY A O 1
ATOM 2503 N N . LEU A 1 327 ? 12.435 27.453 13.552 1.00 61.12 327 LEU A N 1
ATOM 2504 C CA . LEU A 1 327 ? 12.190 28.458 12.501 1.00 61.12 327 LEU A CA 1
ATOM 2505 C C . LEU A 1 327 ? 11.659 29.810 13.019 1.00 61.12 327 LEU A C 1
ATOM 2507 O O . LEU A 1 327 ? 11.204 30.628 12.225 1.00 61.12 327 LEU A O 1
ATOM 2511 N N . ARG A 1 328 ? 11.722 30.073 14.333 1.00 64.38 328 ARG A N 1
ATOM 2512 C CA . ARG A 1 328 ? 11.206 31.306 14.965 1.00 64.38 328 ARG A CA 1
ATOM 2513 C C . ARG A 1 328 ? 11.718 32.599 14.312 1.00 64.38 328 ARG A C 1
ATOM 2515 O O . ARG A 1 328 ? 11.007 33.593 14.318 1.00 64.38 328 ARG A O 1
ATOM 2522 N N . PHE A 1 329 ? 12.912 32.583 13.723 1.00 62.84 329 PHE A N 1
ATOM 2523 C CA . PHE A 1 329 ? 13.505 33.734 13.030 1.00 62.84 329 PHE A CA 1
ATOM 2524 C C . PHE A 1 329 ? 12.818 34.106 11.701 1.00 62.84 329 PHE A C 1
ATOM 2526 O O . PHE A 1 329 ? 13.079 35.182 11.177 1.00 62.84 329 PHE A O 1
ATOM 2533 N N . LEU A 1 330 ? 11.984 33.224 11.134 1.00 64.44 330 LEU A N 1
ATOM 2534 C CA . LEU A 1 330 ? 11.196 33.514 9.928 1.00 64.44 330 LEU A CA 1
ATOM 2535 C C . LEU A 1 330 ? 9.893 34.259 10.241 1.00 64.44 330 LEU A C 1
ATOM 2537 O O . LEU A 1 330 ? 9.228 34.731 9.322 1.00 64.44 330 LEU A O 1
ATOM 2541 N N . LEU A 1 331 ? 9.500 34.321 11.515 1.00 65.69 331 LEU A N 1
ATOM 2542 C CA . LEU A 1 331 ? 8.274 34.984 11.936 1.00 65.69 331 LEU A CA 1
ATOM 2543 C C . LEU A 1 331 ? 8.481 36.495 11.969 1.00 65.69 331 LEU A C 1
ATOM 2545 O O . LEU A 1 331 ? 9.513 36.983 12.433 1.00 65.69 331 LEU A O 1
ATOM 2549 N N . ARG A 1 332 ? 7.474 37.237 11.503 1.00 74.94 332 ARG A N 1
ATOM 2550 C CA . ARG A 1 332 ? 7.438 38.691 11.674 1.00 74.94 332 ARG A CA 1
ATOM 2551 C C . ARG A 1 332 ? 7.194 39.016 13.147 1.00 74.94 332 ARG A C 1
ATOM 2553 O O . ARG A 1 332 ? 6.676 38.194 13.900 1.00 74.94 332 ARG A O 1
ATOM 2560 N N . GLU A 1 333 ? 7.547 40.224 13.562 1.00 71.56 333 GLU A N 1
ATOM 2561 C CA . GLU A 1 333 ? 7.413 40.669 14.956 1.00 71.56 333 GLU A CA 1
ATOM 2562 C C . GLU A 1 333 ? 5.963 40.573 15.479 1.00 71.56 333 GLU A C 1
ATOM 2564 O O . GLU A 1 333 ? 5.726 40.137 16.605 1.00 71.56 333 GLU A O 1
ATOM 2569 N N . GLU A 1 334 ? 4.981 40.843 14.615 1.00 72.56 334 GLU A N 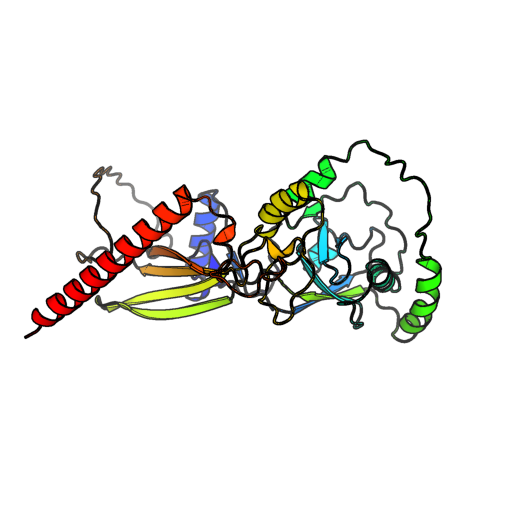1
ATOM 2570 C CA . GLU A 1 334 ? 3.545 40.659 14.885 1.00 72.56 334 GLU A CA 1
ATOM 2571 C C . GLU A 1 334 ? 3.169 39.188 15.153 1.00 72.56 334 GLU A C 1
ATOM 2573 O O . GLU A 1 334 ? 2.384 38.874 16.057 1.00 72.56 334 GLU A O 1
ATOM 2578 N N . ASP A 1 335 ? 3.770 38.262 14.402 1.00 75.25 335 ASP A N 1
ATOM 2579 C CA . ASP A 1 335 ? 3.544 36.823 14.546 1.00 75.25 335 ASP A CA 1
ATOM 2580 C C . ASP A 1 335 ? 4.202 36.296 15.842 1.00 75.25 335 ASP A C 1
ATOM 2582 O O . ASP A 1 335 ? 3.678 35.385 16.487 1.00 75.25 335 ASP A O 1
ATOM 2586 N N . LEU A 1 336 ? 5.314 36.906 16.281 1.00 74.69 336 LEU A N 1
ATOM 2587 C CA . LEU A 1 336 ? 5.987 36.591 17.550 1.00 74.69 336 LEU A CA 1
ATOM 2588 C C . LEU A 1 336 ? 5.164 37.010 18.774 1.00 74.69 336 LEU A C 1
ATOM 2590 O O . LEU A 1 336 ? 5.068 36.244 19.734 1.00 74.69 336 LEU A O 1
ATOM 2594 N N . LEU A 1 337 ? 4.550 38.194 18.734 1.00 76.12 337 LEU A N 1
ATOM 2595 C CA . LEU A 1 337 ? 3.625 38.661 19.774 1.00 76.12 337 LEU A CA 1
ATOM 2596 C C . LEU A 1 337 ? 2.399 37.747 19.875 1.00 76.12 337 LEU A C 1
ATOM 2598 O O . LEU A 1 337 ? 1.962 37.381 20.967 1.00 76.12 337 LEU A O 1
ATOM 2602 N N . THR A 1 338 ? 1.875 37.330 18.724 1.00 78.69 338 THR A N 1
ATOM 2603 C CA . THR A 1 338 ? 0.753 36.393 18.644 1.00 78.69 338 THR A CA 1
ATOM 2604 C C . THR A 1 338 ? 1.114 35.034 19.256 1.00 78.69 338 THR A C 1
ATOM 2606 O O . THR A 1 338 ? 0.335 34.486 20.038 1.00 78.69 338 THR A O 1
ATOM 2609 N N . LEU A 1 339 ? 2.313 34.513 18.976 1.00 73.38 339 LEU A N 1
ATOM 2610 C CA . LEU A 1 339 ? 2.818 33.270 19.567 1.00 73.38 339 LEU A CA 1
ATOM 2611 C C . LEU A 1 339 ? 2.929 33.358 21.101 1.00 73.38 339 LEU A C 1
ATOM 2613 O O . LEU A 1 339 ? 2.483 32.450 21.801 1.00 73.38 339 LEU A O 1
ATOM 2617 N N . ASP A 1 340 ? 3.477 34.456 21.629 1.00 79.88 340 ASP A N 1
ATOM 2618 C CA . ASP A 1 340 ? 3.615 34.679 23.075 1.00 79.88 340 ASP A CA 1
ATOM 2619 C C . ASP A 1 340 ? 2.245 34.744 23.778 1.00 79.88 340 ASP A C 1
ATOM 2621 O O . ASP A 1 340 ? 2.043 34.158 24.846 1.00 79.88 340 ASP A O 1
ATOM 2625 N N . ASN A 1 341 ? 1.255 35.368 23.131 1.00 81.31 341 ASN A N 1
ATOM 2626 C CA . ASN A 1 341 ? -0.128 35.388 23.609 1.00 81.31 341 ASN A CA 1
ATOM 2627 C C . ASN A 1 341 ? -0.750 33.984 23.653 1.00 81.31 341 ASN A C 1
ATOM 2629 O O . ASN A 1 341 ? -1.373 33.625 24.656 1.00 81.31 341 ASN A O 1
ATOM 2633 N N . TYR A 1 342 ? -0.549 33.164 22.615 1.00 78.25 342 TYR A N 1
ATOM 2634 C CA . TYR A 1 342 ? -1.012 31.772 22.617 1.00 78.25 342 TYR A CA 1
ATOM 2635 C C . TYR A 1 342 ? -0.325 30.933 23.696 1.00 78.25 342 TYR A C 1
ATOM 2637 O O . TYR A 1 342 ? -0.979 30.115 24.342 1.00 78.25 342 TYR A O 1
ATOM 2645 N N . GLN A 1 343 ? 0.963 31.155 23.951 1.00 77.75 343 GLN A N 1
ATOM 2646 C CA . GLN A 1 343 ? 1.697 30.438 24.992 1.00 77.75 343 GLN A CA 1
ATOM 2647 C C . GLN A 1 343 ? 1.199 30.803 26.399 1.00 77.75 343 GLN A C 1
ATOM 2649 O O . GLN A 1 343 ? 0.979 29.924 27.235 1.00 77.75 343 GLN A O 1
ATOM 2654 N N . LYS A 1 344 ? 0.921 32.089 26.643 1.00 81.75 344 LYS A N 1
ATOM 2655 C CA . LYS A 1 344 ? 0.253 32.558 27.868 1.00 81.75 344 LYS A CA 1
ATOM 2656 C C . LYS A 1 344 ? -1.139 31.944 28.028 1.00 81.75 344 LYS A C 1
ATOM 2658 O O . LYS A 1 344 ? -1.500 31.546 29.135 1.00 81.75 344 LYS A O 1
ATOM 2663 N N . LEU A 1 345 ? -1.910 31.841 26.943 1.00 82.88 345 LEU A N 1
ATOM 2664 C CA . LEU A 1 345 ? -3.234 31.217 26.956 1.00 82.88 345 LEU A CA 1
ATOM 2665 C C . LEU A 1 345 ? -3.154 29.718 27.272 1.00 82.88 345 LEU A C 1
ATOM 2667 O O . LEU A 1 345 ? -3.915 29.236 28.106 1.00 82.88 345 LEU A O 1
ATOM 2671 N N . LEU A 1 346 ? -2.212 28.995 26.661 1.00 80.44 346 LEU A N 1
ATOM 2672 C CA . LEU A 1 346 ? -2.000 27.568 26.906 1.00 80.44 346 LEU A CA 1
ATOM 2673 C C . LEU A 1 346 ? -1.618 27.295 28.365 1.00 80.44 346 LEU A C 1
ATOM 2675 O O . LEU A 1 346 ? -2.133 26.353 28.964 1.00 80.44 346 LEU A O 1
ATOM 2679 N N . ASN A 1 347 ? -0.766 28.134 28.958 1.00 81.88 347 ASN A N 1
ATOM 2680 C CA . ASN A 1 347 ? -0.417 28.031 30.376 1.00 81.88 347 ASN A CA 1
ATOM 2681 C C . ASN A 1 347 ? -1.639 28.233 31.283 1.00 81.88 347 ASN A C 1
ATOM 2683 O O . ASN A 1 347 ? -1.829 27.471 32.229 1.00 81.88 347 ASN A O 1
ATOM 2687 N N . LYS A 1 348 ? -2.499 29.214 30.972 1.00 84.12 348 LYS A N 1
ATOM 2688 C CA . LYS A 1 348 ? -3.755 29.444 31.706 1.00 84.12 348 LYS A CA 1
ATOM 2689 C C . LYS A 1 348 ? -4.734 28.279 31.558 1.00 84.12 348 LYS A C 1
ATOM 2691 O O . LYS A 1 348 ? -5.306 27.846 32.550 1.00 84.12 348 LYS A O 1
ATOM 2696 N N . LEU A 1 349 ? -4.892 27.745 30.346 1.00 81.44 349 LEU A N 1
ATOM 2697 C CA . LEU A 1 349 ? -5.721 26.565 30.089 1.00 81.44 349 LEU A CA 1
ATOM 2698 C C . LEU A 1 349 ? -5.194 25.339 30.835 1.00 81.44 349 LEU A C 1
ATOM 2700 O O . LEU A 1 349 ? -5.970 24.627 31.453 1.00 81.44 349 LEU A O 1
ATOM 2704 N N . SER A 1 350 ? -3.879 25.122 30.835 1.00 80.75 350 SER A N 1
ATOM 2705 C CA . SER A 1 350 ? -3.249 23.995 31.532 1.00 80.75 350 SER A CA 1
ATOM 2706 C C . SER A 1 350 ? -3.415 24.097 33.051 1.00 80.75 350 SER A C 1
ATOM 2708 O O . SER A 1 350 ? -3.628 23.086 33.714 1.00 80.75 350 SER A O 1
ATOM 2710 N N . ALA A 1 351 ? -3.346 25.312 33.605 1.00 83.38 351 ALA A N 1
ATOM 2711 C CA . ALA A 1 351 ? -3.654 25.564 35.010 1.00 83.38 351 ALA A CA 1
ATOM 2712 C C . ALA A 1 351 ? -5.135 25.290 35.323 1.00 83.38 351 ALA A C 1
ATOM 2714 O O . ALA A 1 351 ? -5.420 24.584 36.283 1.00 83.38 351 ALA A O 1
ATOM 2715 N N . GLY A 1 352 ? -6.058 25.755 34.475 1.00 82.25 352 GLY A N 1
ATOM 2716 C CA . GLY A 1 352 ? -7.492 25.498 34.639 1.00 82.25 352 GLY A CA 1
ATOM 2717 C C . GLY A 1 352 ? -7.866 24.017 34.511 1.00 82.25 352 GLY A C 1
ATOM 2718 O O . GLY A 1 352 ? -8.697 23.530 35.268 1.00 82.25 352 GLY A O 1
ATOM 2719 N N . VAL A 1 353 ? -7.219 23.272 33.609 1.00 81.19 353 VAL A N 1
ATOM 2720 C CA . VAL A 1 353 ? -7.395 21.813 33.497 1.00 81.19 353 VAL A CA 1
ATOM 2721 C C . VAL A 1 353 ? -6.900 21.111 34.762 1.00 81.19 353 VAL A C 1
ATOM 2723 O O . VAL A 1 353 ? -7.624 20.282 35.303 1.00 81.19 353 VAL A O 1
ATOM 2726 N N . LYS A 1 354 ? -5.729 21.491 35.291 1.00 80.94 354 LYS A N 1
ATOM 2727 C CA . LYS A 1 354 ? -5.227 20.954 36.568 1.00 80.94 354 LYS A CA 1
ATOM 2728 C C . LYS A 1 354 ? -6.150 21.270 37.742 1.00 80.94 354 LYS A C 1
ATOM 2730 O O . LYS A 1 354 ? -6.360 20.409 38.587 1.00 80.94 354 LYS A O 1
ATOM 2735 N N . GLU A 1 355 ? -6.708 22.478 37.803 1.00 82.31 355 GLU A N 1
ATOM 2736 C CA . GLU A 1 355 ? -7.715 22.816 38.812 1.00 82.31 355 GLU A CA 1
ATOM 2737 C C . GLU A 1 355 ? -8.988 21.981 38.633 1.00 82.31 355 GLU A C 1
ATOM 2739 O O . GLU A 1 355 ? -9.520 21.468 39.610 1.00 82.31 355 GLU A O 1
ATOM 2744 N N . MET A 1 356 ? -9.477 21.764 37.412 1.00 71.25 356 MET A N 1
ATOM 2745 C CA . MET A 1 356 ? -10.629 20.878 37.199 1.00 71.25 356 MET A CA 1
ATOM 2746 C C . MET A 1 356 ? -10.349 19.434 37.640 1.00 71.25 356 MET A C 1
ATOM 2748 O O . MET A 1 356 ? -11.224 18.797 38.227 1.00 71.25 356 MET A O 1
ATOM 2752 N N . GLU A 1 357 ? -9.139 18.926 37.406 1.00 73.94 357 GLU A N 1
ATOM 2753 C CA . GLU A 1 357 ? -8.716 17.597 37.863 1.00 73.94 357 GLU A CA 1
ATOM 2754 C C . GLU A 1 357 ? -8.676 17.499 39.399 1.00 73.94 357 GLU A C 1
ATOM 2756 O O . GLU A 1 357 ? -9.113 16.490 39.955 1.00 73.94 357 GLU A O 1
ATOM 2761 N N . THR A 1 358 ? -8.240 18.548 40.111 1.00 67.81 358 THR A N 1
ATOM 2762 C CA . THR A 1 358 ? -8.242 18.557 41.587 1.00 67.81 358 THR A CA 1
ATOM 2763 C C . THR A 1 358 ? -9.645 18.677 42.182 1.00 67.81 358 THR A C 1
ATOM 2765 O O . THR A 1 358 ? -9.919 18.067 43.217 1.00 67.81 358 THR A O 1
ATOM 2768 N N . HIS A 1 359 ? -10.562 19.391 41.525 1.00 61.00 359 HIS A N 1
ATOM 2769 C CA . HIS A 1 359 ? -11.966 19.463 41.947 1.00 61.00 359 HIS A CA 1
ATOM 2770 C C . HIS A 1 359 ? -12.726 18.155 41.668 1.00 61.00 359 HIS A C 1
ATOM 2772 O O . HIS A 1 359 ? -13.603 17.788 42.446 1.00 61.00 359 HIS A O 1
ATOM 2778 N N . GLY A 1 360 ? -12.363 17.407 40.619 1.00 55.00 360 GLY A N 1
ATOM 2779 C CA . GLY A 1 360 ? -12.911 16.071 40.352 1.00 55.00 360 GLY A CA 1
ATOM 2780 C C . GLY A 1 360 ? -12.515 15.020 41.398 1.00 55.00 360 GLY A C 1
ATOM 2781 O O . GLY A 1 360 ? -13.288 14.102 41.662 1.00 55.00 360 GLY A O 1
ATOM 2782 N N . GLY A 1 361 ? -11.353 15.182 42.041 1.00 53.62 361 GLY A N 1
ATOM 2783 C CA . GLY A 1 361 ? -10.893 14.314 43.133 1.00 53.62 361 GLY A CA 1
ATOM 2784 C C . GLY A 1 361 ? -11.662 14.473 44.452 1.00 53.62 361 GLY A C 1
ATOM 2785 O O . GLY A 1 361 ? -11.681 13.541 45.245 1.00 53.62 361 GLY A O 1
ATOM 2786 N N . HIS A 1 362 ? -12.342 15.606 44.670 1.00 52.72 362 HIS A N 1
ATOM 2787 C CA . HIS A 1 362 ? -13.117 15.884 45.892 1.00 52.72 362 HIS A CA 1
ATOM 2788 C C . HIS A 1 362 ? -14.585 15.428 45.814 1.00 52.72 362 HIS A C 1
ATOM 2790 O O . HIS A 1 362 ? -15.344 15.632 46.754 1.00 52.72 362 HIS A O 1
ATOM 2796 N N . ILE A 1 363 ? -15.011 14.827 44.697 1.00 52.97 363 ILE A N 1
ATOM 2797 C CA . ILE A 1 363 ? -16.379 14.298 44.520 1.00 52.97 363 ILE A CA 1
ATOM 2798 C C . ILE A 1 363 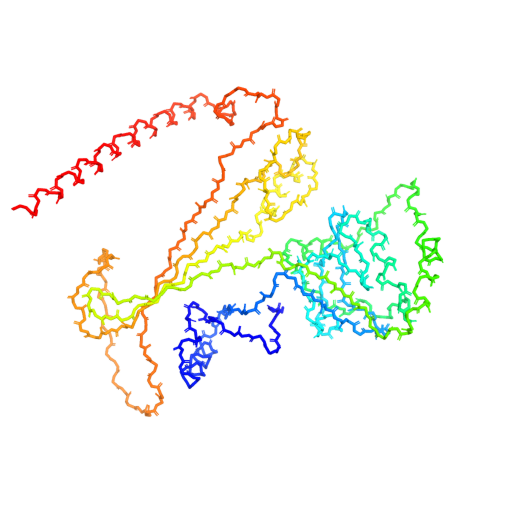? -16.458 12.811 44.941 1.00 52.97 363 ILE A C 1
ATOM 2800 O O . ILE A 1 363 ? -17.531 12.214 44.928 1.00 52.97 363 ILE A O 1
ATOM 2804 N N . HIS A 1 364 ? -15.330 12.210 45.339 1.00 50.06 364 HIS A N 1
ATOM 2805 C CA . HIS A 1 364 ? -15.227 10.799 45.727 1.00 50.06 364 HIS A CA 1
ATOM 2806 C C . HIS A 1 364 ? -14.797 10.555 47.187 1.00 50.06 364 HIS A C 1
ATOM 2808 O O . HIS A 1 364 ? -14.377 9.440 47.497 1.00 50.06 364 HIS A O 1
ATOM 2814 N N . GLU A 1 365 ? -14.945 11.547 48.073 1.00 36.44 365 GLU A N 1
ATOM 2815 C CA . GLU A 1 365 ? -14.902 11.341 49.534 1.00 36.44 365 GLU A CA 1
ATOM 2816 C C . GLU A 1 365 ? -16.298 11.400 50.162 1.00 36.44 365 GLU A C 1
ATOM 2818 O O . GLU A 1 365 ? -17.056 12.346 49.837 1.00 36.44 365 GLU A O 1
#